Protein AF-A0A7Y6A4B8-F1 (afdb_monomer_lite)

Foldseek 3Di:
DDQPLQVQLLVLLVVLVVLLPDVQCQDPDLSVQLSLLVLLLSLQVSLQSSLLSLLQLLLVLLLPFQDQLCLFPPVLSVLLLVQLCLLLVLVLVVDDPVCNVVSVVLSVVQVVSNGHRHNRDSSSQADSDPHQALVSLVVSLLNLLAPPLQVLLQVVCVLLVQDHDRLSVVRNVSVVSNVCSVPPSPDGDHSVVSVVSSSNSVSSSLSSSLSSQLSSVCSSVSPPCSSVHSNNRSPQAWEWEWEADPQWIFIAGSPRPDTPDIGRDPVVVQVVVLVVDDQRYKYFYAYNVSDTSHIDRSNRD

Sequence (301 aa):
MTSRSRAALAKGLEGLRIASLEPAVRASDPAGEMLRRGLAVSSYNLLETFVDARVHELATFVNQGHLHFADLPERVQQRATRHLLDVAGARVRRLPPTDVRSFVETVGQSLVAVSGPVNLSALTWLWPGSNMNSDDYAALLKLFHVQKPWDAITTLASRLGLPPGDPQTELQQFGLERNRAAHDSSHQVSSIWIPHAINLVVKFAVTFDAFASVASGPLRRAERAYLDNPDWTSSVVGIRRVVERRRDWAEFAESGQRAYRTGPDKHALLVDAATRCSDRDLLTVVDVQGQLTEWSVPLVG

Organism: NCBI:txid144055

Structure (mmCIF, N/CA/C/O backbone):
data_AF-A0A7Y6A4B8-F1
#
_entry.id   AF-A0A7Y6A4B8-F1
#
loop_
_atom_site.group_PDB
_atom_site.id
_atom_site.type_symbol
_atom_site.label_atom_id
_atom_site.label_alt_id
_atom_site.label_comp_id
_atom_site.label_asym_id
_atom_site.label_entity_id
_atom_site.label_seq_id
_atom_site.pdbx_PDB_ins_code
_atom_site.Cartn_x
_atom_site.Cartn_y
_atom_site.Cartn_z
_atom_site.occupancy
_atom_site.B_iso_or_equiv
_atom_site.auth_seq_id
_atom_site.auth_comp_id
_atom_site.auth_asym_id
_atom_site.auth_atom_id
_atom_site.pdbx_PDB_model_num
ATOM 1 N N . MET A 1 1 ? 5.289 8.554 15.283 1.00 48.69 1 MET A N 1
ATOM 2 C CA . MET A 1 1 ? 6.426 7.710 14.846 1.00 48.69 1 MET A CA 1
ATOM 3 C C . MET A 1 1 ? 6.289 7.519 13.350 1.00 48.69 1 MET A C 1
ATOM 5 O O . MET A 1 1 ? 5.161 7.441 12.897 1.00 48.69 1 MET A O 1
ATOM 9 N N . THR A 1 2 ? 7.380 7.523 12.596 1.00 74.81 2 THR A N 1
ATOM 10 C CA . THR A 1 2 ? 7.354 7.407 11.130 1.00 74.81 2 THR A CA 1
ATOM 11 C C . THR A 1 2 ? 7.565 5.946 10.732 1.00 74.81 2 THR A C 1
ATOM 13 O O . THR A 1 2 ? 8.560 5.349 11.143 1.00 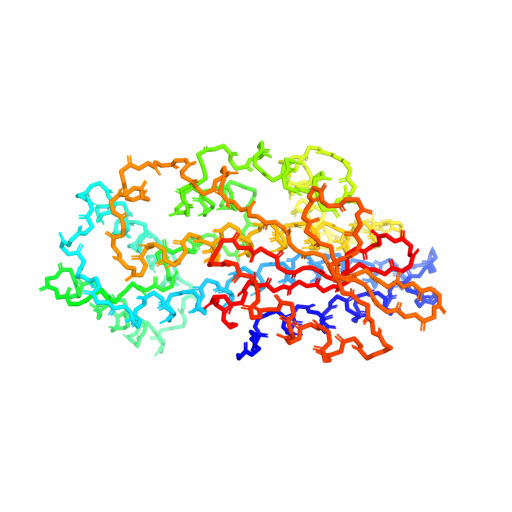74.81 2 THR A O 1
ATOM 16 N N . SER A 1 3 ? 6.651 5.366 9.956 1.00 91.94 3 SER A N 1
ATOM 17 C CA . SER A 1 3 ? 6.723 3.983 9.468 1.00 91.94 3 SER A CA 1
ATOM 18 C C . SER A 1 3 ? 7.995 3.787 8.657 1.00 91.94 3 SER A C 1
ATOM 20 O O . SER A 1 3 ? 8.282 4.544 7.721 1.00 91.94 3 SER A O 1
ATOM 22 N N . ARG A 1 4 ? 8.755 2.744 9.001 1.00 94.94 4 ARG A N 1
ATOM 23 C CA . ARG A 1 4 ? 9.989 2.403 8.291 1.00 94.94 4 ARG A CA 1
ATOM 24 C C . ARG A 1 4 ? 9.664 1.854 6.908 1.00 94.94 4 ARG A C 1
ATOM 26 O O . ARG A 1 4 ? 10.351 2.210 5.954 1.00 94.94 4 ARG A O 1
ATOM 33 N N . SER A 1 5 ? 8.601 1.056 6.785 1.00 96.50 5 SER A N 1
ATOM 34 C CA . SER A 1 5 ? 8.139 0.523 5.498 1.00 96.50 5 SER A CA 1
ATOM 35 C C . SER A 1 5 ? 7.706 1.634 4.530 1.00 96.50 5 SER A C 1
ATOM 37 O O . SER A 1 5 ? 8.151 1.635 3.382 1.00 96.50 5 SER A O 1
ATOM 39 N N . ARG A 1 6 ? 6.943 2.642 4.988 1.00 96.06 6 ARG A N 1
ATOM 40 C CA . ARG A 1 6 ? 6.576 3.814 4.165 1.00 96.06 6 ARG A CA 1
ATOM 41 C C . ARG A 1 6 ? 7.798 4.616 3.729 1.00 96.06 6 ARG A C 1
ATOM 43 O O . ARG A 1 6 ? 7.909 4.968 2.559 1.00 96.06 6 ARG A O 1
ATOM 50 N N . ALA A 1 7 ? 8.734 4.878 4.645 1.00 95.31 7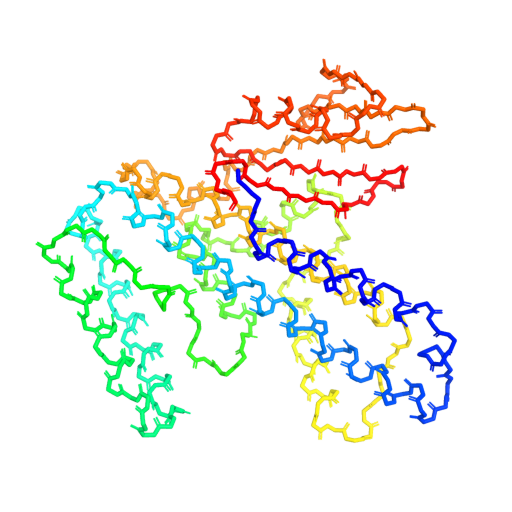 ALA A N 1
ATOM 51 C CA . ALA A 1 7 ? 9.956 5.616 4.327 1.00 95.31 7 ALA A CA 1
ATOM 52 C C . ALA A 1 7 ? 10.833 4.872 3.300 1.00 95.31 7 ALA A C 1
ATOM 54 O O . ALA A 1 7 ? 11.351 5.483 2.364 1.00 95.31 7 ALA A O 1
ATOM 55 N N . ALA A 1 8 ? 10.967 3.549 3.443 1.00 96.94 8 ALA A N 1
ATOM 56 C CA . ALA A 1 8 ? 11.687 2.710 2.490 1.00 96.94 8 ALA A CA 1
ATOM 57 C C . ALA A 1 8 ? 11.011 2.708 1.110 1.00 96.94 8 ALA A C 1
ATOM 59 O O . ALA A 1 8 ? 11.694 2.873 0.097 1.00 96.94 8 ALA A O 1
ATOM 60 N N . LEU A 1 9 ? 9.679 2.595 1.071 1.00 97.56 9 LEU A N 1
ATOM 61 C CA . LEU A 1 9 ? 8.908 2.673 -0.167 1.00 97.56 9 LEU A CA 1
ATOM 62 C C . LEU A 1 9 ? 9.075 4.032 -0.855 1.00 97.56 9 LEU A C 1
ATOM 64 O O . LEU A 1 9 ? 9.355 4.068 -2.049 1.00 97.56 9 LEU A O 1
ATOM 68 N N . ALA A 1 10 ? 8.956 5.138 -0.117 1.00 96.12 10 ALA A N 1
ATOM 69 C CA . ALA A 1 10 ? 9.121 6.485 -0.661 1.00 96.12 10 ALA A CA 1
ATOM 70 C C . ALA A 1 10 ? 10.509 6.673 -1.293 1.00 96.12 10 ALA A C 1
ATOM 72 O O . ALA A 1 10 ? 10.617 7.161 -2.418 1.00 96.12 10 ALA A O 1
ATOM 73 N N . LYS A 1 11 ? 11.566 6.202 -0.617 1.00 96.69 11 LYS A N 1
ATOM 74 C CA . LYS A 1 11 ? 12.929 6.208 -1.163 1.00 96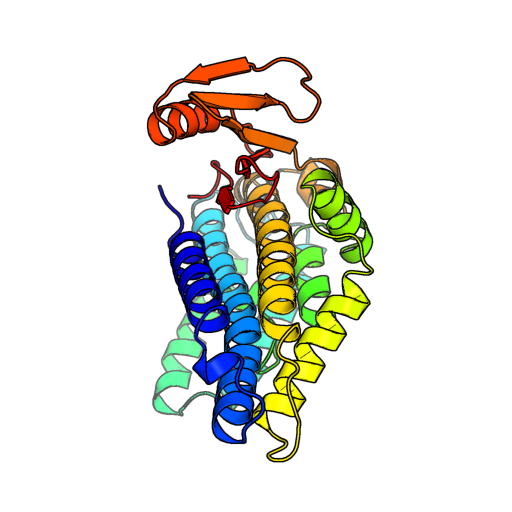.69 11 LYS A CA 1
ATOM 75 C C . LYS A 1 11 ? 13.047 5.355 -2.433 1.00 96.69 11 LYS A C 1
ATOM 77 O O . LYS A 1 11 ? 13.699 5.773 -3.385 1.00 96.69 11 LYS A O 1
ATOM 82 N N . GLY A 1 12 ? 12.427 4.174 -2.456 1.00 97.69 12 GLY A N 1
ATOM 83 C CA . GLY A 1 12 ? 12.411 3.298 -3.630 1.00 97.69 12 GLY A CA 1
ATOM 84 C C . GLY A 1 12 ? 11.672 3.913 -4.820 1.00 97.69 12 GLY A C 1
ATOM 85 O O . GLY A 1 12 ? 12.185 3.888 -5.936 1.00 97.69 12 GLY A O 1
ATOM 86 N N . LEU A 1 13 ? 10.509 4.525 -4.579 1.00 97.25 13 LEU A N 1
ATOM 87 C CA . LEU A 1 13 ? 9.730 5.238 -5.592 1.00 97.25 13 LEU A CA 1
ATOM 88 C C . LEU A 1 13 ? 10.516 6.411 -6.173 1.00 97.25 13 LEU A C 1
ATOM 90 O O . LEU A 1 13 ? 10.510 6.600 -7.385 1.00 97.25 13 LEU A O 1
ATOM 94 N N . GLU A 1 14 ? 11.227 7.161 -5.333 1.00 96.25 14 GLU A N 1
ATOM 95 C CA . GLU A 1 14 ? 12.076 8.253 -5.802 1.00 96.25 14 GLU A CA 1
ATOM 96 C C . GLU A 1 14 ? 13.232 7.750 -6.671 1.00 96.25 14 GLU A C 1
ATOM 98 O O . GLU A 1 14 ? 13.468 8.276 -7.757 1.00 96.25 14 GLU A O 1
ATOM 103 N N . GLY A 1 15 ? 13.887 6.659 -6.263 1.00 96.75 15 GLY A N 1
ATOM 104 C CA . GLY A 1 15 ? 14.900 5.999 -7.087 1.00 96.75 15 GLY A CA 1
ATOM 105 C C . GLY A 1 15 ? 14.360 5.552 -8.450 1.00 96.75 15 GLY A C 1
ATOM 106 O O . GLY A 1 15 ? 15.013 5.774 -9.468 1.00 96.75 15 GLY A O 1
ATOM 107 N N . LEU A 1 16 ? 13.148 4.983 -8.495 1.00 96.50 16 LEU A N 1
ATOM 108 C CA . LEU A 1 16 ? 12.486 4.604 -9.749 1.00 96.50 16 LEU A CA 1
ATOM 109 C C . LEU A 1 16 ? 12.151 5.820 -10.617 1.00 96.50 16 LEU A C 1
ATOM 111 O O . LEU A 1 16 ? 12.348 5.764 -11.831 1.00 96.50 16 LEU A O 1
ATOM 115 N N . ARG A 1 17 ? 11.671 6.919 -10.019 1.00 95.81 17 ARG A N 1
ATOM 116 C CA . ARG A 1 17 ? 11.387 8.165 -10.745 1.00 95.81 17 ARG A CA 1
ATOM 117 C C . ARG A 1 17 ? 12.651 8.709 -11.388 1.00 95.81 17 ARG A C 1
ATOM 119 O O . ARG A 1 17 ? 12.650 8.880 -12.603 1.00 95.81 17 ARG A O 1
ATOM 126 N N . ILE A 1 18 ? 13.724 8.891 -10.618 1.00 96.31 18 ILE A N 1
ATOM 127 C CA . ILE A 1 18 ? 15.017 9.371 -11.124 1.00 96.31 18 ILE A CA 1
ATOM 128 C C . ILE A 1 18 ? 15.509 8.460 -12.253 1.00 96.31 18 ILE A C 1
ATOM 130 O O . ILE A 1 18 ? 15.738 8.933 -13.364 1.00 96.31 18 ILE A O 1
ATOM 134 N N . ALA A 1 19 ? 15.553 7.143 -12.022 1.00 95.94 19 ALA A N 1
ATOM 135 C CA . ALA A 1 19 ? 15.988 6.182 -13.033 1.00 95.94 19 ALA A CA 1
ATOM 136 C C . ALA A 1 19 ? 15.134 6.235 -14.313 1.00 95.94 19 ALA A C 1
ATOM 138 O O . ALA A 1 19 ? 15.663 6.116 -15.413 1.00 95.94 19 ALA A O 1
ATOM 139 N N . SER A 1 20 ? 13.820 6.462 -14.212 1.00 95.25 20 SER A N 1
ATOM 140 C CA . SER A 1 20 ? 12.932 6.571 -15.382 1.00 95.25 20 SER A CA 1
ATOM 141 C C . SER A 1 20 ? 13.191 7.810 -16.253 1.00 95.25 20 SER A C 1
ATOM 143 O O . SER A 1 20 ? 12.768 7.863 -17.416 1.00 95.25 20 SER A O 1
ATOM 145 N N . LEU A 1 21 ? 13.858 8.828 -15.701 1.00 95.25 21 LEU A N 1
ATOM 146 C CA . LEU A 1 21 ? 14.241 10.042 -16.419 1.00 95.25 21 LEU A CA 1
ATOM 147 C C . LEU A 1 21 ? 15.594 9.901 -17.127 1.00 95.25 21 LEU A C 1
ATOM 149 O O . LEU A 1 21 ? 15.854 10.657 -18.064 1.00 95.25 21 LEU A O 1
ATOM 153 N N . GLU A 1 22 ? 16.415 8.926 -16.731 1.00 96.81 22 GLU A N 1
ATOM 154 C CA . GLU A 1 22 ? 17.758 8.735 -17.275 1.00 96.81 22 GLU A CA 1
ATOM 155 C C . GLU A 1 22 ? 17.729 8.435 -18.786 1.00 96.81 22 GLU A C 1
ATOM 157 O O . GLU A 1 22 ? 17.021 7.518 -19.226 1.00 96.81 22 GLU A O 1
ATOM 162 N N . PRO A 1 23 ? 18.529 9.142 -19.611 1.00 96.56 23 PRO A N 1
ATOM 163 C CA . PRO A 1 23 ? 18.574 8.920 -21.056 1.00 96.56 23 PRO A CA 1
ATOM 164 C C . PRO A 1 23 ? 18.882 7.470 -21.440 1.00 96.56 23 PRO A C 1
ATOM 166 O O . PRO A 1 23 ? 18.270 6.944 -22.367 1.00 96.56 23 PRO A O 1
ATOM 169 N N . ALA A 1 24 ? 19.761 6.797 -20.690 1.00 96.06 24 ALA A N 1
ATOM 170 C CA . ALA A 1 24 ? 20.107 5.395 -20.919 1.00 96.06 24 ALA A CA 1
ATOM 171 C C . ALA A 1 24 ? 18.895 4.460 -20.767 1.00 96.06 24 ALA A C 1
ATOM 173 O O . ALA A 1 24 ? 18.721 3.535 -21.551 1.00 96.06 24 ALA A O 1
ATOM 174 N N . VAL A 1 25 ? 18.007 4.728 -19.805 1.00 95.06 25 VAL A N 1
ATOM 175 C CA . VAL A 1 25 ? 16.776 3.947 -19.596 1.00 95.06 25 VAL A CA 1
ATOM 176 C C . VAL A 1 25 ? 15.752 4.215 -20.698 1.00 95.06 25 VAL A C 1
ATOM 178 O O . VAL A 1 25 ? 14.925 3.356 -20.997 1.00 95.06 25 VAL A O 1
ATOM 181 N N . ARG A 1 26 ? 15.798 5.389 -21.330 1.00 94.06 26 ARG A N 1
ATOM 182 C CA . ARG A 1 26 ? 14.890 5.784 -22.419 1.00 94.06 26 ARG A CA 1
ATOM 183 C C . ARG A 1 26 ? 15.399 5.397 -23.806 1.00 94.06 26 ARG A C 1
ATOM 185 O O . ARG A 1 26 ? 14.612 5.394 -24.752 1.00 94.06 26 ARG A O 1
ATOM 192 N N . ALA A 1 27 ? 16.681 5.062 -23.929 1.00 94.50 27 ALA A N 1
ATOM 193 C CA . ALA A 1 27 ? 17.301 4.661 -25.182 1.00 94.50 27 ALA A CA 1
ATOM 194 C C . ALA A 1 27 ? 16.626 3.408 -25.762 1.00 94.50 27 ALA A C 1
ATOM 196 O O . ALA A 1 27 ? 16.292 2.467 -25.043 1.00 94.50 27 ALA A O 1
ATOM 197 N N . SER A 1 28 ? 16.426 3.380 -27.078 1.00 93.12 28 SER A N 1
ATOM 198 C CA . SER A 1 28 ? 15.834 2.231 -27.786 1.00 93.12 28 SER A CA 1
ATOM 199 C C . SER A 1 28 ? 16.888 1.198 -28.208 1.00 93.12 28 SER A C 1
ATOM 201 O O . SER A 1 28 ? 16.731 0.535 -29.226 1.00 93.12 28 SER A O 1
ATOM 203 N N . ASP A 1 29 ? 17.984 1.102 -27.455 1.00 95.00 29 ASP A N 1
ATOM 204 C CA . ASP A 1 29 ? 19.079 0.163 -27.689 1.00 95.00 29 ASP A CA 1
ATOM 205 C C . ASP A 1 29 ? 19.029 -1.017 -26.689 1.00 95.00 29 ASP A C 1
ATOM 207 O O . ASP A 1 29 ? 18.266 -0.977 -25.712 1.00 95.00 29 ASP A O 1
ATOM 211 N N . PRO A 1 30 ? 19.834 -2.080 -26.897 1.00 95.25 30 PRO A N 1
ATOM 212 C CA . PRO A 1 30 ? 19.833 -3.248 -26.013 1.00 95.25 30 PRO A CA 1
ATOM 213 C C . PRO A 1 30 ? 20.179 -2.936 -24.548 1.00 95.25 30 PRO A C 1
ATOM 215 O O . PRO A 1 30 ? 19.714 -3.627 -23.638 1.00 95.25 30 PRO A O 1
ATOM 218 N N . ALA A 1 31 ? 20.983 -1.896 -24.294 1.00 95.50 31 ALA A N 1
ATOM 219 C CA . ALA A 1 31 ? 21.334 -1.490 -22.937 1.00 95.50 31 ALA A CA 1
ATOM 220 C C . ALA A 1 31 ? 20.119 -0.876 -22.228 1.00 95.50 31 ALA A C 1
ATOM 222 O O . ALA A 1 31 ? 19.794 -1.273 -21.106 1.00 95.50 31 ALA A O 1
ATOM 223 N N . GLY A 1 32 ? 19.392 0.018 -22.900 1.00 95.88 32 GLY A N 1
ATOM 224 C CA . GLY A 1 32 ? 18.146 0.583 -22.395 1.00 95.88 32 GLY A CA 1
ATOM 225 C C . GLY A 1 32 ? 17.077 -0.480 -22.144 1.00 95.88 32 GLY A C 1
ATOM 226 O O . GLY A 1 32 ? 16.408 -0.448 -21.111 1.00 95.88 32 GLY A O 1
ATOM 227 N N . GLU A 1 33 ? 16.947 -1.475 -23.025 1.00 95.06 33 GLU A N 1
ATOM 228 C CA . GLU A 1 33 ? 16.039 -2.615 -22.820 1.00 95.06 33 GLU A CA 1
ATOM 229 C C . GLU A 1 33 ? 16.402 -3.444 -21.582 1.00 95.06 33 GLU A C 1
ATOM 231 O O . GLU A 1 33 ? 15.530 -3.818 -20.793 1.00 95.06 33 GLU A O 1
ATOM 236 N N . MET A 1 34 ? 17.693 -3.719 -21.379 1.00 96.50 34 MET A N 1
ATOM 237 C CA . MET A 1 34 ? 18.180 -4.398 -20.178 1.00 96.50 34 MET A CA 1
ATOM 238 C C . MET A 1 34 ? 17.850 -3.606 -18.908 1.00 96.50 34 MET A C 1
ATOM 240 O O . MET A 1 34 ? 17.326 -4.177 -17.949 1.00 96.50 34 MET A O 1
ATOM 244 N N . LEU A 1 35 ? 18.089 -2.292 -18.911 1.00 97.50 35 LEU A N 1
ATOM 245 C CA . LEU A 1 35 ? 17.784 -1.429 -17.771 1.00 97.50 35 LEU A CA 1
ATOM 246 C C . LEU A 1 35 ? 16.279 -1.392 -17.469 1.00 97.50 35 LEU A C 1
ATOM 248 O O . LEU A 1 35 ? 15.882 -1.546 -16.313 1.00 97.50 35 LEU A O 1
ATOM 252 N N . ARG A 1 36 ? 15.422 -1.255 -18.490 1.00 97.75 36 ARG A N 1
ATOM 253 C CA . ARG A 1 36 ? 13.960 -1.245 -18.306 1.00 97.75 36 ARG A CA 1
ATOM 254 C C . ARG A 1 36 ? 13.428 -2.563 -17.751 1.00 97.75 36 ARG A C 1
ATOM 256 O O . ARG A 1 36 ? 12.568 -2.527 -16.875 1.00 97.75 36 ARG A O 1
ATOM 263 N N . ARG A 1 37 ? 13.964 -3.713 -18.177 1.00 97.44 37 ARG A N 1
ATOM 264 C CA . ARG A 1 37 ? 13.635 -5.014 -17.561 1.00 97.44 37 ARG A CA 1
ATOM 265 C C . ARG A 1 37 ? 13.978 -5.042 -16.076 1.00 97.44 37 ARG A C 1
ATOM 267 O O . ARG A 1 37 ? 13.122 -5.383 -15.261 1.00 97.44 37 ARG A O 1
ATOM 274 N N . GLY A 1 38 ? 15.189 -4.613 -15.717 1.00 97.88 38 GLY A N 1
ATOM 275 C CA . GLY A 1 38 ? 15.613 -4.517 -14.319 1.00 97.88 38 GLY A CA 1
ATOM 276 C C . GLY A 1 38 ? 14.690 -3.622 -13.483 1.00 97.88 38 GLY A C 1
ATOM 277 O O . GLY A 1 38 ? 14.300 -3.993 -12.373 1.00 97.88 38 GLY A O 1
ATOM 278 N N . LEU A 1 39 ? 14.274 -2.476 -14.030 1.00 98.00 39 LEU A N 1
ATOM 279 C CA . LEU A 1 39 ? 13.359 -1.548 -13.359 1.00 98.00 39 LEU A CA 1
ATOM 280 C C . LEU A 1 39 ? 11.927 -2.088 -13.253 1.00 98.00 39 LEU A C 1
ATOM 282 O O . LEU A 1 39 ? 11.285 -1.873 -12.226 1.00 98.00 39 LEU A O 1
ATOM 286 N N . ALA A 1 40 ? 11.427 -2.815 -14.257 1.00 98.00 40 ALA A N 1
ATOM 287 C CA . ALA A 1 40 ? 10.113 -3.459 -14.198 1.00 98.00 40 ALA A CA 1
ATOM 288 C C . ALA A 1 40 ? 10.054 -4.494 -13.065 1.00 98.00 40 ALA A C 1
ATOM 290 O O . ALA A 1 40 ? 9.134 -4.463 -12.246 1.00 98.00 40 ALA A O 1
ATOM 291 N N . VAL A 1 41 ? 11.082 -5.345 -12.964 1.00 98.06 41 VAL A N 1
ATOM 292 C CA . VAL A 1 41 ? 11.219 -6.314 -11.866 1.00 98.06 41 VAL A CA 1
ATOM 293 C C . VAL A 1 41 ? 11.329 -5.599 -10.518 1.00 98.06 41 VAL A C 1
ATOM 295 O O . VAL A 1 41 ? 10.616 -5.938 -9.575 1.00 98.06 41 VAL A O 1
ATOM 298 N N . SER A 1 42 ? 12.177 -4.570 -10.433 1.00 98.19 42 SER A N 1
ATOM 299 C CA . SER A 1 42 ? 12.394 -3.812 -9.194 1.00 98.19 42 SER A CA 1
ATOM 300 C C . SER A 1 42 ? 11.132 -3.093 -8.714 1.00 98.19 42 SER A C 1
ATOM 302 O O . SER A 1 42 ? 10.888 -3.039 -7.513 1.00 98.19 42 SER A O 1
ATOM 304 N N . SER A 1 43 ? 10.308 -2.581 -9.633 1.00 98.31 43 SER A N 1
ATOM 305 C CA . SER A 1 43 ? 9.057 -1.889 -9.301 1.00 98.31 43 SER A CA 1
ATOM 306 C C . SER A 1 43 ? 8.055 -2.828 -8.628 1.00 98.31 43 SER A C 1
ATOM 308 O O . SER A 1 43 ? 7.463 -2.469 -7.615 1.00 98.31 43 SER A O 1
ATOM 310 N N . TYR A 1 44 ? 7.892 -4.049 -9.144 1.00 98.19 44 TYR A N 1
ATOM 311 C CA . TYR A 1 44 ? 7.013 -5.043 -8.524 1.00 98.19 44 TYR A CA 1
ATOM 312 C C . TYR A 1 44 ? 7.553 -5.501 -7.165 1.00 98.19 44 TYR A C 1
ATOM 314 O O . TYR A 1 44 ? 6.828 -5.500 -6.172 1.00 98.19 44 TYR A O 1
ATOM 322 N N . ASN A 1 45 ? 8.855 -5.804 -7.098 1.00 98.19 45 ASN A N 1
ATOM 323 C CA . ASN A 1 45 ? 9.508 -6.204 -5.853 1.00 98.19 45 ASN A CA 1
ATOM 324 C C . ASN A 1 45 ? 9.392 -5.111 -4.774 1.00 98.19 45 ASN A C 1
ATOM 326 O O . ASN A 1 45 ? 9.310 -5.427 -3.589 1.00 98.19 45 ASN A O 1
ATOM 330 N N . LEU A 1 46 ? 9.373 -3.831 -5.163 1.00 98.38 46 LEU A N 1
ATOM 331 C CA . LEU A 1 46 ? 9.178 -2.711 -4.244 1.00 98.38 46 LEU A CA 1
ATOM 332 C C . LEU A 1 46 ? 7.787 -2.748 -3.590 1.00 98.38 46 LEU A C 1
ATOM 334 O O . LEU A 1 46 ? 7.686 -2.543 -2.381 1.00 98.38 46 LEU A O 1
ATOM 338 N N . LEU A 1 47 ? 6.736 -3.063 -4.358 1.00 98.56 47 LEU A N 1
ATOM 339 C CA . LEU A 1 47 ? 5.390 -3.280 -3.819 1.00 98.56 47 LEU A CA 1
ATOM 340 C C . LEU A 1 47 ? 5.357 -4.492 -2.877 1.00 98.56 47 LEU A C 1
ATOM 342 O O . LEU A 1 47 ? 4.859 -4.371 -1.762 1.00 98.56 47 LEU A O 1
ATOM 346 N N . GLU A 1 48 ? 5.915 -5.635 -3.287 1.00 97.88 48 GLU A N 1
ATOM 347 C CA . GLU A 1 48 ? 5.946 -6.851 -2.453 1.00 97.88 48 GLU A CA 1
ATOM 348 C C . GLU A 1 48 ? 6.670 -6.615 -1.125 1.00 97.88 48 GLU A C 1
ATOM 350 O O . GLU A 1 48 ? 6.149 -6.940 -0.060 1.00 97.88 48 GLU A O 1
ATOM 355 N N . THR A 1 49 ? 7.850 -5.995 -1.189 1.00 97.69 49 THR A N 1
ATOM 356 C CA . THR A 1 49 ? 8.662 -5.667 -0.011 1.00 97.69 49 THR A CA 1
ATOM 357 C C . THR A 1 49 ? 7.912 -4.712 0.911 1.00 97.69 49 THR A C 1
ATOM 359 O O . THR A 1 49 ? 7.958 -4.871 2.128 1.00 97.69 49 THR A O 1
ATOM 362 N N . PHE A 1 50 ? 7.204 -3.726 0.352 1.00 98.12 50 PHE A N 1
ATOM 363 C CA . PHE A 1 50 ? 6.387 -2.821 1.149 1.00 98.12 50 PHE A CA 1
ATOM 364 C C . PHE A 1 50 ? 5.252 -3.554 1.863 1.00 98.12 50 PHE A C 1
ATOM 366 O O . PHE A 1 50 ? 5.104 -3.379 3.070 1.00 98.12 50 PHE A O 1
ATOM 373 N N . VAL A 1 51 ? 4.474 -4.376 1.150 1.00 97.88 51 VAL A N 1
ATOM 374 C CA . VAL A 1 51 ? 3.362 -5.134 1.744 1.00 97.88 51 VAL A CA 1
ATOM 375 C C . VAL A 1 51 ? 3.881 -6.049 2.855 1.00 97.88 51 VAL A C 1
ATOM 377 O O . VAL A 1 51 ? 3.356 -6.004 3.965 1.00 97.88 51 VAL A O 1
ATOM 380 N N . ASP A 1 52 ? 4.953 -6.805 2.602 1.00 96.44 52 ASP A N 1
ATOM 381 C CA . ASP A 1 52 ? 5.578 -7.690 3.592 1.00 96.44 52 ASP A CA 1
ATOM 382 C C . ASP A 1 52 ? 6.058 -6.913 4.828 1.00 96.44 52 ASP A C 1
ATOM 384 O O . ASP A 1 52 ? 5.646 -7.200 5.956 1.00 96.44 52 ASP A O 1
ATOM 388 N N . ALA A 1 53 ? 6.867 -5.867 4.636 1.00 96.75 53 ALA A N 1
ATOM 389 C CA . ALA A 1 53 ? 7.382 -5.053 5.735 1.00 96.75 53 ALA A CA 1
ATOM 390 C C . ALA A 1 53 ? 6.255 -4.374 6.524 1.00 96.75 53 ALA A C 1
ATOM 392 O O . ALA A 1 53 ? 6.308 -4.295 7.754 1.00 96.75 53 ALA A O 1
ATOM 393 N N . ARG A 1 54 ? 5.211 -3.905 5.835 1.00 96.69 54 ARG A N 1
ATOM 394 C CA . ARG A 1 54 ? 4.089 -3.235 6.481 1.00 96.69 54 ARG A CA 1
ATOM 395 C C . ARG A 1 54 ? 3.245 -4.212 7.290 1.00 96.69 54 ARG A C 1
ATOM 397 O O . ARG A 1 54 ? 2.896 -3.885 8.417 1.00 96.69 54 ARG A O 1
ATOM 404 N N . VAL A 1 55 ? 2.998 -5.426 6.798 1.00 95.38 55 VAL A N 1
ATOM 405 C CA . VAL A 1 55 ? 2.347 -6.489 7.583 1.00 95.38 55 VAL A CA 1
ATOM 406 C C . VAL A 1 55 ? 3.100 -6.764 8.889 1.00 95.38 55 VAL A C 1
ATOM 408 O O . VAL A 1 55 ? 2.467 -6.903 9.935 1.00 95.38 55 VAL A O 1
ATOM 411 N N . HIS A 1 56 ? 4.435 -6.783 8.872 1.00 93.88 56 HIS A N 1
ATOM 412 C CA . HIS A 1 56 ? 5.231 -6.961 10.093 1.00 93.88 56 HIS A CA 1
ATOM 413 C C . HIS A 1 56 ? 5.074 -5.795 11.085 1.00 93.88 56 HIS A C 1
ATOM 415 O O . HIS A 1 56 ? 4.961 -6.014 12.297 1.00 93.88 56 HIS A O 1
ATOM 421 N N . GLU A 1 57 ? 5.035 -4.554 10.591 1.00 95.12 57 GLU A N 1
ATOM 422 C CA . GLU A 1 57 ? 4.759 -3.377 11.425 1.00 95.12 57 GLU A CA 1
ATOM 423 C C . GLU A 1 57 ? 3.354 -3.447 12.044 1.00 95.12 57 GLU A C 1
ATOM 425 O O . GLU A 1 57 ? 3.200 -3.219 13.246 1.00 95.12 57 GLU A O 1
ATOM 430 N N . LEU A 1 58 ? 2.344 -3.830 11.256 1.00 94.44 58 LEU A N 1
ATOM 431 C CA . LEU A 1 58 ? 0.964 -3.990 11.722 1.00 94.44 58 LEU A CA 1
ATOM 432 C C . LEU A 1 58 ? 0.829 -5.120 12.747 1.00 94.44 58 LEU A C 1
ATOM 434 O O . LEU A 1 58 ? 0.155 -4.941 13.757 1.00 94.44 58 LEU A O 1
ATOM 438 N N . ALA A 1 59 ? 1.504 -6.252 12.536 1.00 91.69 59 ALA A N 1
ATOM 439 C CA . ALA A 1 59 ? 1.542 -7.352 13.495 1.00 91.69 59 ALA A CA 1
ATOM 440 C C . ALA A 1 59 ? 2.089 -6.888 14.847 1.00 91.69 59 ALA A C 1
ATOM 442 O O . ALA A 1 59 ? 1.479 -7.117 15.889 1.00 91.69 59 ALA A O 1
ATOM 443 N N . THR A 1 60 ? 3.204 -6.154 14.814 1.00 92.06 60 THR A N 1
ATOM 444 C CA . THR A 1 60 ? 3.811 -5.567 16.012 1.00 92.06 60 THR A CA 1
ATOM 445 C C . THR A 1 60 ? 2.840 -4.613 16.706 1.00 92.06 60 THR A C 1
ATOM 447 O O . THR A 1 60 ? 2.684 -4.678 17.922 1.00 92.06 60 THR A O 1
ATOM 450 N N . PHE A 1 61 ? 2.155 -3.754 15.948 1.00 93.00 61 PHE A N 1
ATOM 451 C CA . PHE A 1 61 ? 1.163 -2.824 16.485 1.00 93.00 61 PHE A CA 1
ATOM 452 C C . PHE A 1 61 ? -0.030 -3.542 17.136 1.00 93.00 61 PHE A C 1
ATOM 454 O O . PHE A 1 61 ? -0.431 -3.182 18.243 1.00 93.00 61 PHE A O 1
ATOM 461 N N . VAL A 1 62 ? -0.581 -4.573 16.489 1.00 91.25 62 VAL A N 1
ATOM 462 C CA . VAL A 1 62 ? -1.716 -5.352 17.012 1.00 91.25 62 VAL A CA 1
ATOM 463 C C . VAL A 1 62 ? -1.324 -6.122 18.275 1.00 91.25 62 VAL A C 1
ATOM 465 O O . VAL A 1 62 ? -2.074 -6.106 19.249 1.00 91.25 62 VAL A O 1
ATOM 468 N N . ASN A 1 63 ? -0.128 -6.716 18.305 1.00 89.44 63 ASN A N 1
ATOM 469 C CA . ASN A 1 63 ? 0.374 -7.476 19.456 1.00 89.44 63 ASN A CA 1
ATOM 470 C C . ASN A 1 63 ? 0.681 -6.593 20.684 1.00 89.44 63 ASN A C 1
ATOM 472 O O . ASN A 1 63 ? 0.823 -7.104 21.788 1.00 89.44 63 ASN A O 1
ATOM 476 N N . GLN A 1 64 ? 0.742 -5.264 20.530 1.00 89.38 64 GLN A N 1
ATOM 477 C CA . GLN A 1 64 ? 0.800 -4.305 21.648 1.00 89.38 64 GLN A CA 1
ATOM 478 C C . GLN A 1 64 ? -0.590 -3.989 22.242 1.00 89.38 64 GLN A C 1
ATOM 480 O O . GLN A 1 64 ? -0.740 -3.037 23.016 1.00 89.38 64 GLN A O 1
ATOM 485 N N . GLY A 1 65 ? -1.640 -4.682 21.800 1.00 85.56 65 GLY A N 1
ATOM 486 C CA . GLY A 1 65 ? -2.989 -4.594 22.355 1.00 85.56 65 GLY A CA 1
ATOM 487 C C . GLY A 1 65 ? -3.192 -5.442 23.611 1.00 85.56 65 GLY A C 1
ATOM 488 O O . GLY A 1 65 ? -2.260 -6.022 24.161 1.00 85.56 65 GLY A O 1
ATOM 489 N N . HIS A 1 66 ? -4.448 -5.515 24.053 1.00 74.19 66 HIS A N 1
ATOM 490 C CA . HIS A 1 66 ? -4.880 -6.340 25.193 1.00 74.19 66 HIS A CA 1
ATOM 491 C C . HIS A 1 66 ? -5.762 -7.527 24.776 1.00 74.19 66 HIS A C 1
ATOM 493 O O . HIS A 1 66 ? -6.298 -8.230 25.628 1.00 74.19 66 HIS A O 1
ATOM 499 N N . LEU A 1 67 ? -5.934 -7.730 23.468 1.00 79.12 67 LEU A N 1
ATOM 500 C CA . LEU A 1 67 ? -6.706 -8.828 22.900 1.00 79.12 67 LEU A CA 1
ATOM 501 C C . LEU A 1 67 ? -6.045 -10.168 23.266 1.00 79.12 67 LEU A C 1
ATOM 503 O O . LEU A 1 67 ? -4.834 -10.316 23.096 1.00 79.12 67 LEU A O 1
ATOM 507 N N . HIS A 1 68 ? -6.822 -11.150 23.726 1.00 80.69 68 HIS A N 1
ATOM 508 C CA . HIS A 1 68 ? -6.389 -12.549 23.796 1.00 80.69 68 HIS A CA 1
ATOM 509 C C . HIS A 1 68 ? -6.846 -13.285 22.541 1.00 80.69 68 HIS A C 1
ATOM 511 O O . HIS A 1 68 ? -7.868 -12.943 21.946 1.00 80.69 68 HIS A O 1
ATOM 517 N N . PHE A 1 69 ? -6.088 -14.287 22.087 1.00 80.62 69 PHE A N 1
ATOM 518 C CA . PHE A 1 69 ? -6.444 -14.976 20.839 1.00 80.62 69 PHE A CA 1
ATOM 519 C C . PHE A 1 69 ? -7.815 -15.653 20.955 1.00 80.62 69 PHE A C 1
ATOM 521 O O . PHE A 1 69 ? -8.599 -15.631 20.010 1.00 80.62 69 PHE A O 1
ATOM 528 N N . ALA A 1 70 ? -8.135 -16.143 22.155 1.00 81.69 70 ALA A N 1
ATOM 529 C CA . ALA A 1 70 ? -9.434 -16.698 22.509 1.00 81.69 70 ALA A CA 1
ATOM 530 C C . ALA A 1 70 ? -10.602 -15.691 22.409 1.00 81.69 70 ALA A C 1
ATOM 532 O O . ALA A 1 70 ? -11.744 -16.119 22.250 1.00 81.69 70 ALA A O 1
ATOM 533 N N . ASP A 1 71 ? -10.337 -14.379 22.463 1.00 77.75 71 ASP A N 1
ATOM 534 C CA . ASP A 1 71 ? -11.370 -13.337 22.355 1.00 77.75 71 ASP A CA 1
ATOM 535 C C . ASP A 1 71 ? -11.814 -13.102 20.901 1.00 77.75 71 ASP A C 1
ATOM 537 O O . ASP A 1 71 ? -12.888 -12.541 20.651 1.00 77.75 71 ASP A O 1
ATOM 541 N N . LEU A 1 72 ? -11.000 -13.524 19.925 1.00 80.62 72 LEU A N 1
ATOM 542 C CA . LEU A 1 72 ? -11.360 -13.457 18.511 1.00 80.62 72 LEU A CA 1
ATOM 543 C C . LEU A 1 72 ? -12.550 -14.388 18.222 1.00 80.62 72 LEU A C 1
ATOM 545 O O . LEU A 1 72 ? -12.663 -15.451 18.830 1.00 80.62 72 LEU A O 1
ATOM 549 N N . PRO A 1 73 ? -13.423 -14.074 17.251 1.00 81.25 73 PRO A N 1
ATOM 550 C CA . PRO A 1 73 ? -14.444 -15.019 16.815 1.00 81.25 73 PRO A CA 1
ATOM 551 C C . PRO A 1 73 ? -13.808 -16.339 16.364 1.00 81.25 73 PRO A C 1
ATOM 553 O O . PRO A 1 73 ? -12.791 -16.328 15.671 1.00 81.25 73 PRO A O 1
ATOM 556 N N . GLU A 1 74 ? -14.429 -17.475 16.686 1.00 83.88 74 GLU A N 1
ATOM 557 C CA . GLU A 1 74 ? -13.878 -18.809 16.390 1.00 83.88 74 GLU A CA 1
ATOM 558 C C . GLU A 1 74 ? -13.486 -18.969 14.911 1.00 83.88 74 GLU A C 1
ATOM 560 O O . GLU A 1 74 ? -12.430 -19.503 14.579 1.00 83.88 74 GLU A O 1
ATOM 565 N N . ARG A 1 75 ? -14.298 -18.423 13.998 1.00 80.31 75 ARG A N 1
ATOM 566 C CA . ARG A 1 75 ? -13.999 -18.423 12.558 1.00 80.31 75 ARG A CA 1
ATOM 567 C C . ARG A 1 75 ? -12.695 -17.692 12.225 1.00 80.31 75 ARG A C 1
ATOM 569 O O . ARG A 1 75 ? -11.954 -18.145 11.355 1.00 80.31 75 ARG A O 1
ATOM 576 N N . VAL A 1 76 ? -12.418 -16.575 12.899 1.00 78.75 76 VAL A N 1
ATOM 577 C CA . VAL A 1 76 ? -11.189 -15.785 12.722 1.00 78.75 76 VAL A CA 1
ATOM 578 C C . VAL A 1 76 ? -10.000 -16.544 13.297 1.00 78.75 76 VAL A C 1
ATOM 580 O O . VAL A 1 76 ? -8.981 -16.645 12.620 1.00 78.75 76 VAL A O 1
ATOM 583 N N . GLN A 1 77 ? -10.155 -17.151 14.478 1.00 83.25 77 GLN A N 1
ATOM 584 C CA . GLN A 1 77 ? -9.129 -18.003 15.084 1.00 83.25 77 GLN A CA 1
ATOM 585 C C . GLN A 1 77 ? -8.738 -19.153 14.147 1.00 83.25 77 GLN A C 1
ATOM 587 O O . GLN A 1 77 ? -7.578 -19.276 13.759 1.00 83.25 77 GLN A O 1
ATOM 592 N N . GLN A 1 78 ? -9.715 -19.947 13.696 1.00 85.00 78 GLN A N 1
ATOM 593 C CA . GLN A 1 78 ? -9.473 -21.085 12.805 1.00 85.00 78 GLN A CA 1
ATOM 594 C C . GLN A 1 78 ? -8.819 -20.657 11.485 1.00 85.00 78 GLN A C 1
ATOM 596 O O . GLN A 1 78 ? -7.896 -21.321 11.009 1.00 85.00 78 GLN A O 1
ATOM 601 N N . ARG A 1 79 ? -9.282 -19.550 10.887 1.00 81.88 79 ARG A N 1
ATOM 602 C CA . ARG A 1 79 ? -8.711 -19.019 9.643 1.00 81.88 79 ARG A CA 1
ATOM 603 C C . ARG A 1 79 ? -7.268 -18.563 9.845 1.00 81.88 79 ARG A C 1
ATOM 605 O O . ARG A 1 79 ? -6.420 -18.930 9.039 1.00 81.88 79 ARG A O 1
ATOM 612 N N . ALA A 1 80 ? -6.993 -17.816 10.913 1.00 83.00 80 ALA A N 1
ATOM 613 C CA . ALA A 1 80 ? -5.654 -17.345 11.247 1.00 83.00 80 ALA A CA 1
ATOM 614 C C . ALA A 1 80 ? -4.685 -18.515 11.473 1.00 83.00 80 ALA A C 1
ATOM 616 O O . ALA A 1 80 ? -3.610 -18.540 10.880 1.00 83.00 80 ALA A O 1
ATOM 617 N N . THR A 1 81 ? -5.085 -19.521 12.258 1.00 85.19 81 THR A N 1
ATOM 618 C CA . THR A 1 81 ? -4.251 -20.699 12.536 1.00 85.19 81 THR A CA 1
ATOM 619 C C . THR A 1 81 ? -3.970 -21.516 11.277 1.00 85.19 81 THR A C 1
ATOM 621 O O . THR A 1 81 ? -2.818 -21.863 11.031 1.00 85.19 81 THR A O 1
ATOM 624 N N . ARG A 1 82 ? -4.987 -21.811 10.452 1.00 86.50 82 ARG A N 1
ATOM 625 C CA . ARG A 1 82 ? -4.788 -22.569 9.202 1.00 86.50 82 ARG A CA 1
ATOM 626 C C . ARG A 1 82 ? -3.860 -21.830 8.245 1.00 86.50 82 ARG A C 1
ATOM 628 O O . ARG A 1 82 ? -2.885 -22.407 7.781 1.00 86.50 82 ARG A O 1
ATOM 635 N N . HIS A 1 83 ? -4.117 -20.541 8.030 1.00 86.56 83 HIS A N 1
ATOM 636 C CA . HIS A 1 83 ? -3.319 -19.723 7.121 1.00 86.56 83 HIS A CA 1
ATOM 637 C C . HIS A 1 83 ? -1.862 -19.602 7.581 1.00 86.56 83 HIS A C 1
ATOM 639 O O . HIS A 1 83 ? -0.944 -19.754 6.779 1.00 86.56 83 HIS A O 1
ATOM 645 N N . LEU A 1 84 ? -1.635 -19.413 8.886 1.00 88.69 84 LEU A N 1
ATOM 646 C CA . LEU A 1 84 ? -0.296 -19.422 9.475 1.00 88.69 84 LEU A CA 1
ATOM 647 C C . LEU A 1 84 ? 0.446 -20.729 9.166 1.00 88.69 84 LEU A C 1
ATOM 649 O O . LEU A 1 84 ? 1.606 -20.686 8.760 1.00 88.69 84 LEU A O 1
ATOM 653 N N . LEU A 1 85 ? -0.211 -21.878 9.340 1.00 89.38 85 LEU A N 1
ATOM 654 C CA . LEU A 1 85 ? 0.388 -23.186 9.066 1.00 89.38 85 LEU A CA 1
ATOM 655 C C . LEU A 1 85 ? 0.696 -23.378 7.576 1.00 89.38 85 LEU A C 1
ATOM 657 O O . LEU A 1 85 ? 1.775 -23.874 7.246 1.00 89.38 85 LEU A O 1
ATOM 661 N N . ASP A 1 86 ? -0.193 -22.940 6.684 1.00 88.75 86 ASP A N 1
ATOM 662 C CA . ASP A 1 86 ? 0.010 -23.028 5.234 1.00 88.75 86 ASP A CA 1
ATOM 663 C C . ASP A 1 86 ? 1.223 -22.197 4.786 1.00 88.75 86 ASP A C 1
ATOM 665 O O . ASP A 1 86 ? 2.120 -22.696 4.093 1.00 88.75 86 ASP A O 1
ATOM 669 N N . VAL A 1 87 ? 1.301 -20.940 5.239 1.00 88.75 87 VAL A N 1
ATOM 670 C CA . VAL A 1 87 ? 2.417 -20.032 4.938 1.00 88.75 87 VAL A CA 1
ATOM 671 C C . VAL A 1 87 ? 3.715 -20.539 5.565 1.00 88.75 87 VAL A C 1
ATOM 673 O O . VAL A 1 87 ? 4.752 -20.570 4.898 1.00 88.75 87 VAL A O 1
ATOM 676 N N . ALA A 1 88 ? 3.677 -20.983 6.824 1.00 89.44 88 ALA A N 1
ATOM 677 C CA . ALA A 1 88 ? 4.844 -21.530 7.508 1.00 89.44 88 ALA A CA 1
ATOM 678 C C . ALA A 1 88 ? 5.370 -22.787 6.805 1.00 89.44 88 ALA A C 1
ATOM 680 O O . ALA A 1 88 ? 6.564 -22.876 6.524 1.00 89.44 88 ALA A O 1
ATOM 681 N N . GLY A 1 89 ? 4.492 -23.725 6.443 1.00 90.50 89 GLY A N 1
ATOM 682 C CA . GLY A 1 89 ? 4.866 -24.939 5.721 1.00 90.50 89 GLY A CA 1
ATOM 683 C C . GLY A 1 89 ? 5.442 -24.650 4.333 1.00 90.50 89 GLY A C 1
ATOM 684 O O . GLY A 1 89 ? 6.383 -25.312 3.888 1.00 90.50 89 GLY A O 1
ATOM 685 N N . ALA A 1 90 ? 4.924 -23.638 3.631 1.00 89.50 90 ALA A N 1
ATOM 686 C CA . ALA A 1 90 ? 5.510 -23.174 2.376 1.00 89.50 90 ALA A CA 1
ATOM 687 C C . ALA A 1 90 ? 6.909 -22.560 2.572 1.00 89.50 90 ALA A C 1
ATOM 689 O O . ALA A 1 90 ? 7.814 -22.870 1.794 1.00 89.50 90 ALA A O 1
ATOM 690 N N . ARG A 1 91 ? 7.112 -21.744 3.616 1.00 88.62 91 ARG A N 1
ATOM 691 C CA . ARG A 1 91 ? 8.405 -21.103 3.912 1.00 88.62 91 ARG A CA 1
ATOM 692 C C . ARG A 1 91 ? 9.467 -22.094 4.379 1.00 88.62 91 ARG A C 1
ATOM 694 O O . ARG A 1 91 ? 10.568 -22.060 3.844 1.00 88.62 91 ARG A O 1
ATOM 701 N N . VAL A 1 92 ? 9.139 -23.016 5.289 1.00 91.75 92 VAL A N 1
ATOM 702 C CA . VAL A 1 92 ? 10.086 -24.030 5.801 1.00 91.75 92 VAL A CA 1
ATOM 703 C C . VAL A 1 92 ? 10.727 -24.826 4.669 1.00 91.75 92 VAL A C 1
ATOM 705 O O . VAL A 1 92 ? 11.929 -25.060 4.697 1.00 91.75 92 VAL A O 1
ATOM 708 N N . ARG A 1 93 ? 9.958 -25.176 3.630 1.00 89.62 93 ARG A N 1
ATOM 709 C CA . ARG A 1 93 ? 10.466 -25.909 2.456 1.00 89.62 93 ARG A CA 1
ATOM 710 C C . ARG A 1 93 ? 11.521 -25.152 1.643 1.00 89.62 93 ARG A C 1
ATOM 712 O O . ARG A 1 93 ? 12.196 -25.769 0.828 1.00 89.62 93 ARG A O 1
ATOM 719 N N . ARG A 1 94 ? 11.638 -23.835 1.826 1.00 88.06 94 ARG A N 1
ATOM 720 C CA . ARG A 1 94 ? 12.580 -22.960 1.111 1.00 88.06 94 ARG A CA 1
ATOM 721 C C . ARG A 1 94 ? 13.712 -22.447 2.001 1.00 88.06 94 ARG A C 1
ATOM 723 O O . ARG A 1 94 ? 14.623 -21.806 1.487 1.00 88.06 94 ARG A O 1
ATOM 730 N N . LEU A 1 95 ? 13.644 -22.676 3.313 1.00 89.31 95 LEU A N 1
ATOM 731 C CA . LEU A 1 95 ? 14.653 -22.187 4.246 1.00 89.31 95 LEU A CA 1
ATOM 732 C C . LEU A 1 95 ? 15.911 -23.065 4.214 1.00 89.31 95 LEU A C 1
ATOM 734 O O . LEU A 1 95 ? 15.804 -24.289 4.087 1.00 89.31 95 LEU A O 1
ATOM 738 N N . PRO A 1 96 ? 17.104 -22.470 4.389 1.00 90.25 96 PRO A N 1
ATOM 739 C CA . PRO A 1 96 ? 18.308 -23.229 4.688 1.00 90.25 96 PRO A CA 1
ATOM 740 C C . PRO A 1 96 ? 18.108 -24.075 5.957 1.00 90.25 96 PRO A C 1
ATOM 742 O O . PRO A 1 96 ? 17.493 -23.591 6.912 1.00 90.25 96 PRO A O 1
ATOM 745 N N . PRO A 1 97 ? 18.662 -25.301 6.037 1.00 90.25 97 PRO A N 1
ATOM 746 C CA . PRO A 1 97 ? 18.519 -26.155 7.220 1.00 90.25 97 PRO A CA 1
ATOM 747 C C . PRO A 1 97 ? 18.943 -25.491 8.540 1.00 90.25 97 PRO A C 1
ATOM 749 O O . PRO A 1 97 ? 18.390 -25.812 9.590 1.00 90.25 97 PRO A O 1
ATOM 752 N N . THR A 1 98 ? 19.889 -24.549 8.489 1.00 92.38 98 THR A N 1
ATOM 753 C CA . THR A 1 98 ? 20.374 -23.777 9.646 1.00 92.38 98 THR A CA 1
ATOM 754 C C . THR A 1 98 ? 19.304 -22.886 10.273 1.00 92.38 98 THR A C 1
ATOM 756 O O . THR A 1 98 ? 19.353 -22.636 11.476 1.00 92.38 98 THR A O 1
ATOM 759 N N . ASP A 1 99 ? 18.315 -22.458 9.487 1.00 91.88 99 ASP A N 1
ATOM 760 C CA . ASP A 1 99 ? 17.341 -21.435 9.879 1.00 91.88 99 ASP A CA 1
ATOM 761 C C . ASP A 1 99 ? 15.975 -22.046 10.223 1.00 91.88 99 ASP A C 1
ATOM 763 O O . ASP A 1 99 ? 15.117 -21.396 10.820 1.00 91.88 99 ASP A O 1
ATOM 767 N N . VAL A 1 100 ? 15.757 -23.320 9.874 1.00 90.25 100 VAL A N 1
ATOM 768 C CA . VAL A 1 100 ? 14.477 -24.009 10.095 1.00 90.25 100 VAL A CA 1
ATOM 769 C C . VAL A 1 100 ? 14.109 -24.027 11.576 1.00 90.25 100 VAL A C 1
ATOM 771 O O . VAL A 1 100 ? 12.956 -23.783 11.921 1.00 90.25 100 VAL A O 1
ATOM 774 N N . ARG A 1 101 ? 15.074 -24.290 12.465 1.00 89.00 101 ARG A N 1
ATOM 775 C CA . ARG A 1 101 ? 14.804 -24.386 13.905 1.00 89.00 101 ARG A CA 1
ATOM 776 C C . ARG A 1 101 ? 14.307 -23.062 14.485 1.00 89.00 101 ARG A C 1
ATOM 778 O O . ARG A 1 101 ? 13.249 -23.045 15.104 1.00 89.00 101 ARG A O 1
ATOM 785 N N . SER A 1 102 ? 15.036 -21.970 14.265 1.00 89.25 102 SER A N 1
ATOM 786 C CA . SER A 1 102 ? 14.666 -20.644 14.782 1.00 89.25 102 SER A CA 1
ATOM 787 C C . SER A 1 102 ? 13.346 -20.150 14.183 1.00 89.25 102 SER A C 1
ATOM 789 O O . SER A 1 102 ? 12.524 -19.542 14.876 1.00 89.25 102 SER A O 1
ATOM 791 N N . PHE A 1 103 ? 13.089 -20.473 12.912 1.00 88.38 103 PHE A N 1
ATOM 792 C CA . PHE A 1 103 ? 11.810 -20.198 12.269 1.00 88.38 103 PHE A CA 1
ATOM 793 C C . PHE A 1 103 ? 10.657 -20.961 12.936 1.00 88.38 103 PHE A C 1
ATOM 795 O O . PHE A 1 103 ? 9.648 -20.357 13.298 1.00 88.38 103 PHE A O 1
ATOM 802 N N . VAL A 1 104 ? 10.805 -22.274 13.140 1.00 87.56 104 VAL A N 1
ATOM 803 C CA . VAL A 1 104 ? 9.782 -23.108 13.789 1.00 87.56 104 VAL A CA 1
ATOM 804 C C . VAL A 1 104 ? 9.543 -22.672 15.234 1.00 87.56 104 VAL A C 1
ATOM 806 O O . VAL A 1 104 ? 8.391 -22.627 15.654 1.00 87.56 104 VAL A O 1
ATOM 809 N N . GLU A 1 105 ? 10.584 -22.293 15.977 1.00 86.25 105 GLU A N 1
ATOM 810 C CA . GLU A 1 105 ? 10.446 -21.737 17.331 1.00 86.25 105 GLU A CA 1
ATOM 811 C C . GLU A 1 105 ? 9.595 -20.452 17.322 1.00 86.25 105 GLU A C 1
ATOM 813 O O . GLU A 1 105 ? 8.680 -20.314 18.135 1.00 86.25 105 GLU A O 1
ATOM 818 N N . THR A 1 106 ? 9.813 -19.560 16.351 1.00 85.44 106 THR A N 1
ATOM 819 C CA . THR A 1 106 ? 9.021 -18.326 16.185 1.00 85.44 106 THR A CA 1
ATOM 820 C C . THR A 1 106 ? 7.554 -18.624 15.858 1.00 85.44 106 THR A C 1
ATOM 822 O O . THR A 1 106 ? 6.647 -18.056 16.465 1.00 85.44 106 THR A O 1
ATOM 825 N N . VAL A 1 107 ? 7.297 -19.548 14.925 1.00 85.62 107 VAL A N 1
ATOM 826 C CA . VAL A 1 107 ? 5.928 -19.977 14.582 1.00 85.62 107 VAL A CA 1
ATOM 827 C C . VAL A 1 107 ? 5.255 -20.644 15.782 1.00 85.62 107 VAL A C 1
ATOM 829 O O . VAL A 1 107 ? 4.093 -20.363 16.077 1.00 85.62 107 VAL A O 1
ATOM 832 N N . GLY A 1 108 ? 5.995 -21.484 16.507 1.00 81.94 108 GLY A N 1
ATOM 833 C CA . GLY A 1 108 ? 5.539 -22.161 17.715 1.00 81.94 108 GLY A CA 1
ATOM 834 C C . GLY A 1 108 ? 5.090 -21.180 18.794 1.00 81.94 108 GLY A C 1
ATOM 835 O O . GLY A 1 108 ? 4.019 -21.365 19.361 1.00 81.94 108 GLY A O 1
ATOM 836 N N . GLN A 1 109 ? 5.833 -20.095 19.027 1.00 82.31 109 GLN A N 1
ATOM 837 C CA . GLN A 1 109 ? 5.440 -19.051 19.983 1.00 82.31 109 GLN A CA 1
ATOM 838 C C . GLN A 1 109 ? 4.095 -18.400 19.632 1.00 82.31 109 GLN A C 1
ATOM 840 O O . GLN A 1 109 ? 3.269 -18.187 20.519 1.00 82.31 109 GLN A O 1
ATOM 845 N N . SER A 1 110 ? 3.837 -18.130 18.350 1.00 80.00 110 SER A N 1
ATOM 846 C CA . SER A 1 110 ? 2.538 -17.608 17.907 1.00 80.00 110 SER A CA 1
ATOM 847 C C . SER A 1 110 ? 1.407 -18.633 18.028 1.00 80.00 110 SER A C 1
ATOM 849 O O . SER A 1 110 ? 0.278 -18.258 18.325 1.00 80.00 110 SER A O 1
ATOM 851 N N . LEU A 1 111 ? 1.689 -19.925 17.842 1.00 77.12 111 LEU A N 1
ATOM 852 C CA . LEU A 1 111 ? 0.697 -20.993 18.026 1.00 77.12 111 LEU A CA 1
ATOM 853 C C . LEU A 1 111 ? 0.385 -21.255 19.507 1.00 77.12 111 LEU A C 1
ATOM 855 O O . LEU A 1 111 ? -0.755 -21.547 19.852 1.00 77.12 111 LEU A O 1
ATOM 859 N N . VAL A 1 112 ? 1.367 -21.122 20.399 1.00 74.06 112 VAL A N 1
ATOM 860 C CA . VAL A 1 112 ? 1.161 -21.253 21.853 1.00 74.06 112 VAL A CA 1
ATOM 861 C C . VAL A 1 112 ? 0.304 -20.105 22.400 1.00 74.06 112 VAL A C 1
ATOM 863 O O . VAL A 1 112 ? -0.443 -20.291 23.358 1.00 74.06 112 VAL A O 1
ATOM 866 N N . ALA A 1 113 ? 0.331 -18.937 21.753 1.00 69.88 113 ALA A N 1
ATOM 867 C CA . ALA A 1 113 ? -0.499 -17.791 22.117 1.00 69.88 113 ALA A CA 1
ATOM 868 C C . ALA A 1 113 ? -2.014 -18.012 21.921 1.00 69.88 113 ALA A C 1
ATOM 870 O O . ALA A 1 113 ? -2.806 -17.168 22.334 1.00 69.88 113 ALA A O 1
ATOM 871 N N . VAL A 1 114 ? -2.442 -19.150 21.357 1.00 64.81 114 VAL A N 1
ATOM 872 C CA . VAL A 1 114 ? -3.863 -19.511 21.195 1.00 64.81 114 VAL A CA 1
ATOM 873 C C . VAL A 1 114 ? -4.619 -19.541 22.535 1.00 64.81 114 VAL A C 1
ATOM 875 O O . VAL A 1 114 ? -5.812 -19.252 22.564 1.00 64.81 114 VAL A O 1
ATOM 878 N N . SER A 1 115 ? -3.936 -19.812 23.653 1.00 63.84 115 SER A N 1
ATOM 879 C CA . SER A 1 115 ? -4.513 -19.803 25.008 1.00 63.84 115 SER A CA 1
ATOM 880 C C . SER A 1 115 ? -4.092 -18.599 25.868 1.00 63.84 115 SER A C 1
ATOM 882 O O . SER A 1 115 ? -4.249 -18.643 27.086 1.00 63.84 115 SER A O 1
ATOM 884 N N . GLY A 1 116 ? -3.514 -17.550 25.274 1.00 70.88 116 GLY A N 1
ATOM 885 C CA . GLY A 1 116 ? -2.940 -16.409 25.996 1.00 70.88 116 GLY A CA 1
ATOM 886 C C . GLY A 1 116 ? -3.154 -15.062 25.293 1.00 70.88 116 GLY A C 1
ATOM 887 O O . GLY A 1 116 ? -4.026 -14.946 24.424 1.00 70.88 116 GLY A O 1
ATOM 888 N N . PRO A 1 117 ? -2.389 -14.021 25.681 1.00 73.44 117 PRO A N 1
ATOM 889 C CA . PRO A 1 117 ? -2.389 -12.739 24.984 1.00 73.44 117 PRO A CA 1
ATOM 890 C C . PRO A 1 117 ? -2.088 -12.936 23.501 1.00 73.44 117 PRO A C 1
ATOM 892 O O . PRO A 1 117 ? -1.277 -13.792 23.141 1.00 73.44 117 PRO A O 1
ATOM 895 N N . VAL A 1 118 ? -2.722 -12.143 22.638 1.00 75.44 118 VAL A N 1
ATOM 896 C CA . VAL A 1 118 ? -2.493 -12.238 21.200 1.00 75.44 118 VAL A CA 1
ATOM 897 C C . VAL A 1 118 ? -1.021 -12.004 20.871 1.00 75.44 118 VAL A C 1
ATOM 899 O O . VAL A 1 118 ? -0.455 -10.951 21.150 1.00 75.44 118 VAL A O 1
ATOM 902 N N . ASN A 1 119 ? -0.437 -12.987 20.192 1.00 80.44 119 ASN A N 1
ATOM 903 C CA . ASN A 1 119 ? 0.844 -12.871 19.514 1.00 80.44 119 ASN A CA 1
ATOM 904 C C . ASN A 1 119 ? 0.692 -13.375 18.074 1.00 80.44 119 ASN A C 1
ATOM 906 O O . ASN A 1 119 ? 1.139 -14.473 17.723 1.00 80.44 119 ASN A O 1
ATOM 910 N N . LEU A 1 120 ? -0.005 -12.593 17.242 1.00 79.12 120 LEU A N 1
ATOM 911 C CA . LEU A 1 120 ? -0.169 -12.921 15.829 1.00 79.12 120 LEU A CA 1
ATOM 912 C C . LEU A 1 120 ? 1.187 -12.811 15.140 1.00 79.12 120 LEU A C 1
ATOM 914 O O . LEU A 1 120 ? 1.813 -11.749 15.119 1.00 79.12 120 LEU A O 1
ATOM 918 N N . SER A 1 121 ? 1.626 -13.916 14.541 1.00 84.69 121 SER A N 1
ATOM 919 C CA . SER A 1 121 ? 2.750 -13.885 13.614 1.00 84.69 121 SER A CA 1
ATOM 920 C C . SER A 1 121 ? 2.366 -13.053 12.396 1.00 84.69 121 SER A C 1
ATOM 922 O O . SER A 1 121 ? 1.259 -13.212 11.872 1.00 84.69 121 SER A O 1
ATOM 924 N N . ALA A 1 122 ? 3.302 -12.256 11.877 1.00 84.19 122 ALA A N 1
ATOM 925 C CA . ALA A 1 122 ? 3.147 -11.578 10.591 1.00 84.19 122 ALA A CA 1
ATOM 926 C C . ALA A 1 122 ? 2.766 -12.562 9.470 1.00 84.19 122 ALA A C 1
ATOM 928 O O . ALA A 1 122 ? 1.978 -12.219 8.597 1.00 84.19 122 ALA A O 1
ATOM 929 N N . LEU A 1 123 ? 3.230 -13.817 9.555 1.00 84.88 123 LEU A N 1
ATOM 930 C CA . LEU A 1 123 ? 2.897 -14.891 8.614 1.00 84.88 123 LEU A CA 1
ATOM 931 C C . LEU A 1 123 ? 1.386 -15.145 8.469 1.00 84.88 123 LEU A C 1
ATOM 933 O O . LEU A 1 123 ? 0.954 -15.620 7.423 1.00 84.88 123 LEU A O 1
ATOM 937 N N . THR A 1 124 ? 0.580 -14.797 9.478 1.00 85.31 124 THR A N 1
ATOM 938 C CA . THR A 1 124 ? -0.895 -14.864 9.430 1.00 85.31 124 THR A CA 1
ATOM 939 C C . THR A 1 124 ? -1.481 -13.992 8.316 1.00 85.31 124 THR A C 1
ATOM 941 O O . THR A 1 124 ? -2.592 -14.235 7.855 1.00 85.31 124 THR A O 1
ATOM 944 N N . TRP A 1 125 ? -0.731 -12.988 7.867 1.00 86.00 125 TRP A N 1
ATOM 945 C CA . TRP A 1 125 ? -1.119 -12.015 6.852 1.00 86.00 125 TRP A CA 1
ATOM 946 C C . TRP A 1 125 ? -0.138 -11.998 5.671 1.00 86.00 125 TRP A C 1
ATOM 948 O O . TRP A 1 125 ? -0.002 -10.990 4.989 1.00 86.00 125 TRP A O 1
ATOM 958 N N . LEU A 1 126 ? 0.581 -13.092 5.422 1.00 89.44 126 LEU A N 1
ATOM 959 C CA . LEU A 1 126 ? 1.476 -13.201 4.264 1.00 89.44 126 LEU A CA 1
ATOM 960 C C . LEU A 1 126 ? 0.982 -14.274 3.303 1.00 89.44 126 LEU A C 1
ATOM 962 O O . LEU A 1 126 ? 0.067 -15.030 3.611 1.00 89.44 126 LEU A O 1
ATOM 966 N N . TRP A 1 127 ? 1.572 -14.335 2.118 1.00 90.94 127 TRP A N 1
ATOM 967 C CA . TRP A 1 127 ? 1.234 -15.326 1.102 1.00 90.94 127 TRP A CA 1
ATOM 968 C C . TRP A 1 127 ? 2.219 -16.509 1.125 1.00 90.94 127 TRP A C 1
ATOM 970 O O . TRP A 1 127 ? 3.374 -16.361 1.541 1.00 90.94 127 TRP A O 1
ATOM 980 N N . PRO A 1 128 ? 1.788 -17.706 0.687 1.00 85.06 128 PRO A N 1
ATOM 981 C CA . PRO A 1 128 ? 2.646 -18.894 0.640 1.00 85.06 128 PRO A CA 1
ATOM 982 C C . PRO A 1 128 ? 3.586 -18.911 -0.585 1.00 85.06 128 PRO A C 1
ATOM 984 O O . PRO A 1 128 ? 4.622 -19.593 -0.591 1.00 85.06 128 PRO A O 1
ATOM 987 N N . GLY A 1 129 ? 3.236 -18.184 -1.651 1.00 86.25 129 GLY A N 1
ATOM 988 C CA . GLY A 1 129 ? 4.037 -18.054 -2.872 1.00 86.25 129 GLY A CA 1
ATOM 989 C C . GLY A 1 129 ? 5.415 -17.426 -2.627 1.00 86.25 129 GLY A C 1
ATOM 990 O O . GLY A 1 129 ? 5.664 -16.829 -1.585 1.00 86.25 129 GLY A O 1
ATOM 991 N N . SER A 1 130 ? 6.354 -17.597 -3.561 1.00 83.00 130 SER A N 1
ATOM 992 C CA . SER A 1 130 ? 7.621 -16.837 -3.537 1.00 83.00 130 SER A CA 1
ATOM 993 C C . SER A 1 130 ? 7.401 -15.375 -3.906 1.00 83.00 130 SER A C 1
ATOM 995 O O . SER A 1 130 ? 8.171 -14.513 -3.499 1.00 83.00 130 SER A O 1
ATOM 997 N N . ASN A 1 131 ? 6.341 -15.127 -4.672 1.00 91.00 131 ASN A N 1
ATOM 998 C CA . ASN A 1 131 ? 5.873 -13.821 -5.075 1.00 91.00 131 ASN A CA 1
ATOM 999 C C . ASN A 1 131 ? 4.375 -13.727 -4.798 1.00 91.00 131 ASN A C 1
ATOM 1001 O O . ASN A 1 131 ? 3.664 -14.727 -4.906 1.00 91.00 131 ASN A O 1
ATOM 1005 N N . MET A 1 132 ? 3.935 -12.536 -4.424 1.00 95.94 132 MET A N 1
ATOM 1006 C CA . MET A 1 132 ? 2.542 -12.164 -4.266 1.00 95.94 132 MET A CA 1
ATOM 1007 C C . MET A 1 132 ? 1.923 -12.069 -5.655 1.00 95.94 132 MET A C 1
ATOM 1009 O O . MET A 1 132 ? 2.489 -11.413 -6.526 1.00 95.94 132 MET A O 1
ATOM 1013 N N . ASN A 1 133 ? 0.771 -12.689 -5.877 1.00 96.19 133 ASN A N 1
ATOM 1014 C CA . ASN A 1 133 ? -0.059 -12.447 -7.061 1.00 96.19 133 ASN A CA 1
ATOM 1015 C C . ASN A 1 133 ? -1.308 -11.609 -6.707 1.00 96.19 133 ASN A C 1
ATOM 1017 O O . ASN A 1 133 ? -1.485 -11.172 -5.567 1.00 96.19 133 ASN A O 1
ATOM 1021 N N . SER A 1 134 ? -2.189 -11.360 -7.683 1.00 97.50 134 SER A N 1
ATOM 1022 C CA . SER A 1 134 ? -3.423 -10.596 -7.453 1.00 97.50 134 SER A CA 1
ATOM 1023 C C . SER A 1 134 ? -4.355 -11.248 -6.431 1.00 97.50 134 SER A C 1
ATOM 1025 O O . SER A 1 134 ? -4.979 -10.555 -5.629 1.00 97.50 134 SER A O 1
ATOM 1027 N N . ASP A 1 135 ? -4.450 -12.576 -6.447 1.00 97.00 135 ASP A N 1
ATOM 1028 C CA . ASP A 1 135 ? -5.342 -13.324 -5.567 1.00 97.00 135 ASP A CA 1
ATOM 1029 C C . ASP A 1 135 ? -4.812 -13.318 -4.132 1.00 97.00 135 ASP A C 1
ATOM 1031 O O . ASP A 1 135 ? -5.596 -13.149 -3.199 1.00 97.00 135 ASP A O 1
ATOM 1035 N N . ASP A 1 136 ? -3.490 -13.396 -3.956 1.00 95.88 136 ASP A N 1
ATOM 1036 C CA . ASP A 1 136 ? -2.815 -13.225 -2.668 1.00 95.88 136 ASP A CA 1
ATOM 1037 C C . ASP A 1 136 ? -3.092 -11.834 -2.082 1.00 95.88 136 ASP A C 1
ATOM 1039 O O . ASP A 1 136 ? -3.482 -11.713 -0.919 1.00 95.88 136 ASP A O 1
ATOM 1043 N N . TYR A 1 137 ? -2.956 -10.780 -2.893 1.00 97.56 137 TYR A N 1
ATOM 1044 C CA . TYR A 1 137 ? -3.223 -9.402 -2.471 1.00 97.56 137 TYR A CA 1
ATOM 1045 C C . TYR A 1 137 ? -4.695 -9.206 -2.059 1.00 97.56 137 TYR A C 1
ATOM 1047 O O . TYR A 1 137 ? -4.994 -8.623 -1.012 1.00 97.56 137 TYR A O 1
ATOM 1055 N N . ALA A 1 138 ? -5.640 -9.749 -2.833 1.00 97.69 138 ALA A N 1
ATOM 1056 C CA . ALA A 1 138 ? -7.060 -9.715 -2.485 1.00 97.69 138 ALA A CA 1
ATOM 1057 C C . ALA A 1 138 ? -7.380 -10.547 -1.233 1.00 97.69 138 ALA A C 1
ATOM 1059 O O . ALA A 1 138 ? -8.167 -10.117 -0.384 1.00 97.69 138 ALA A O 1
ATOM 1060 N N . ALA A 1 139 ? -6.788 -11.735 -1.097 1.00 93.88 139 ALA A N 1
ATOM 1061 C CA . ALA A 1 139 ? -6.947 -12.587 0.076 1.00 93.88 139 ALA A CA 1
ATOM 1062 C C . ALA A 1 139 ? -6.429 -11.893 1.340 1.00 93.88 139 ALA A C 1
ATOM 1064 O O . ALA A 1 139 ? -7.081 -11.971 2.384 1.00 93.88 139 ALA A O 1
ATOM 1065 N N . LEU A 1 140 ? -5.319 -11.162 1.220 1.00 93.88 140 LEU A N 1
ATOM 1066 C CA . LEU A 1 140 ? -4.748 -10.359 2.288 1.00 93.88 140 LEU A CA 1
ATOM 1067 C C . LEU A 1 140 ? -5.694 -9.237 2.731 1.00 93.88 140 LEU A C 1
ATOM 1069 O O . LEU A 1 140 ? -5.990 -9.120 3.917 1.00 93.88 140 LEU A O 1
ATOM 1073 N N . LEU A 1 141 ? -6.258 -8.464 1.801 1.00 96.31 141 LEU A N 1
ATOM 1074 C CA . LEU A 1 141 ? -7.249 -7.433 2.142 1.00 96.31 141 LEU A CA 1
ATOM 1075 C C . LEU A 1 141 ? -8.508 -8.013 2.806 1.00 96.31 141 LEU A C 1
ATOM 1077 O O . LEU A 1 141 ? -9.047 -7.422 3.742 1.00 96.31 141 LEU A O 1
ATOM 1081 N N . LYS A 1 142 ? -8.932 -9.220 2.415 1.00 94.19 142 LYS A N 1
ATOM 1082 C CA . LYS A 1 142 ? -10.024 -9.940 3.093 1.00 94.19 142 LYS A CA 1
ATOM 1083 C C . LYS A 1 142 ? -9.691 -10.346 4.532 1.00 94.19 142 LYS A C 1
ATOM 1085 O O . LYS A 1 142 ? -10.612 -10.650 5.288 1.00 94.19 142 LYS A O 1
ATOM 1090 N N . LEU A 1 143 ? -8.416 -10.421 4.923 1.00 90.56 143 LEU A N 1
ATOM 1091 C CA . LEU A 1 143 ? -8.027 -10.614 6.329 1.00 90.56 143 LEU A CA 1
ATOM 1092 C C . LEU A 1 143 ? -8.202 -9.325 7.147 1.00 90.56 143 LEU A C 1
ATOM 1094 O O . LEU A 1 143 ? -8.404 -9.397 8.354 1.00 90.56 143 LEU A O 1
ATOM 1098 N N . PHE A 1 144 ? -8.206 -8.168 6.483 1.00 93.44 144 PHE A N 1
ATOM 1099 C CA . PHE A 1 144 ? -8.476 -6.849 7.061 1.00 93.44 144 PHE A CA 1
ATOM 1100 C C . PHE A 1 144 ? -9.924 -6.390 6.840 1.00 93.44 144 PHE A C 1
ATOM 1102 O O . PHE A 1 144 ? -10.200 -5.195 6.795 1.00 93.44 144 PHE A O 1
ATOM 1109 N N . HIS A 1 145 ? -10.852 -7.341 6.694 1.00 94.94 145 HIS A N 1
ATOM 1110 C CA . HIS A 1 145 ? -12.295 -7.103 6.574 1.00 94.94 145 HIS A CA 1
ATOM 1111 C C . HIS A 1 145 ? -12.666 -6.182 5.398 1.00 94.94 145 HIS A C 1
ATOM 1113 O O . HIS A 1 145 ? -13.459 -5.247 5.526 1.00 94.94 145 HIS A O 1
ATOM 1119 N N . VAL A 1 146 ? -12.058 -6.452 4.241 1.00 97.06 146 VAL A N 1
ATOM 1120 C CA . VAL A 1 146 ? -12.441 -5.885 2.944 1.00 97.06 146 VAL A CA 1
ATOM 1121 C C . VAL A 1 146 ? -12.999 -7.021 2.086 1.00 97.06 146 VAL A C 1
ATOM 1123 O O . VAL A 1 146 ? -12.244 -7.781 1.477 1.00 97.06 146 VAL A O 1
ATOM 1126 N N . GLN A 1 147 ? -14.323 -7.181 2.049 1.00 96.12 147 GLN A N 1
ATOM 1127 C CA . GLN A 1 147 ? -14.951 -8.367 1.451 1.00 96.12 147 GLN A CA 1
ATOM 1128 C C . GLN A 1 147 ? -14.900 -8.350 -0.081 1.00 96.12 147 GLN A C 1
ATOM 1130 O O . GLN A 1 147 ? -14.766 -9.404 -0.716 1.00 96.12 147 GLN A O 1
ATOM 1135 N N . LYS A 1 148 ? -14.952 -7.147 -0.666 1.00 97.81 148 LYS A N 1
ATOM 1136 C CA . LYS A 1 148 ? -14.796 -6.886 -2.104 1.00 97.81 148 LYS A CA 1
ATOM 1137 C C . LYS A 1 148 ? -13.544 -6.032 -2.362 1.00 97.81 148 LYS A C 1
ATOM 1139 O O . LYS A 1 148 ? -13.666 -4.829 -2.586 1.00 97.81 148 LYS A O 1
ATOM 1144 N N . PRO A 1 149 ? -12.333 -6.628 -2.319 1.00 98.12 149 PRO A N 1
ATOM 1145 C CA . PRO A 1 149 ? -11.075 -5.887 -2.415 1.00 98.12 149 PRO A CA 1
ATOM 1146 C C . PRO A 1 149 ? -10.989 -4.963 -3.625 1.00 98.12 149 PRO A C 1
ATOM 1148 O O . PRO A 1 149 ? -10.642 -3.799 -3.472 1.00 98.12 149 PRO A O 1
ATOM 1151 N N . TRP A 1 150 ? -11.350 -5.452 -4.811 1.00 98.38 150 TRP A N 1
ATOM 1152 C CA . TRP A 1 150 ? -11.207 -4.692 -6.052 1.00 98.38 150 TRP A CA 1
ATOM 1153 C C . TRP A 1 150 ? -12.138 -3.478 -6.110 1.00 98.38 150 TRP A C 1
ATOM 1155 O O . TRP A 1 150 ? -11.672 -2.381 -6.405 1.00 98.38 150 TRP A O 1
ATOM 1165 N N . ASP A 1 151 ? -13.407 -3.626 -5.718 1.00 98.44 151 ASP A N 1
ATOM 1166 C CA . ASP A 1 151 ? -14.358 -2.507 -5.625 1.00 98.44 151 ASP A CA 1
ATOM 1167 C C . ASP A 1 151 ? -13.892 -1.456 -4.605 1.00 98.44 151 ASP A C 1
ATOM 1169 O O . ASP A 1 151 ? -13.970 -0.247 -4.852 1.00 98.44 151 ASP A O 1
ATOM 1173 N N . ALA A 1 152 ? -13.369 -1.913 -3.463 1.00 98.50 152 ALA A N 1
ATOM 1174 C CA . ALA A 1 152 ? -12.855 -1.042 -2.413 1.00 98.50 152 ALA A CA 1
ATOM 1175 C C . ALA A 1 152 ? -11.606 -0.272 -2.875 1.00 98.50 152 ALA A C 1
ATOM 1177 O O . ALA A 1 152 ? -11.516 0.936 -2.649 1.00 98.50 152 ALA A O 1
ATOM 1178 N N . ILE A 1 153 ? -10.677 -0.936 -3.572 1.00 98.62 153 ILE A N 1
ATOM 1179 C CA . ILE A 1 153 ? -9.495 -0.305 -4.177 1.00 98.62 153 ILE A CA 1
ATOM 1180 C C . ILE A 1 153 ? -9.926 0.723 -5.218 1.00 98.62 153 ILE A C 1
ATOM 1182 O O . ILE A 1 153 ? -9.461 1.854 -5.148 1.00 98.62 153 ILE A O 1
ATOM 1186 N N . THR A 1 154 ? -10.837 0.381 -6.132 1.00 98.50 154 THR A N 1
ATOM 1187 C CA . THR A 1 154 ? -11.364 1.314 -7.142 1.00 98.50 154 THR A CA 1
ATOM 1188 C C . THR A 1 154 ? -11.964 2.555 -6.484 1.00 98.50 154 THR A C 1
ATOM 1190 O O . THR A 1 154 ? -11.634 3.684 -6.852 1.00 98.50 154 THR A O 1
ATOM 1193 N N . THR A 1 155 ? -12.797 2.353 -5.460 1.00 98.12 155 THR A N 1
ATOM 1194 C CA . THR A 1 155 ? -13.451 3.439 -4.722 1.00 98.12 155 THR A CA 1
ATOM 1195 C C . THR A 1 155 ? -12.428 4.339 -4.033 1.00 98.12 155 THR A C 1
ATOM 1197 O O . THR A 1 155 ? -12.464 5.560 -4.193 1.00 98.12 155 THR A O 1
ATOM 1200 N N . LEU A 1 156 ? -11.486 3.760 -3.284 1.00 98.19 156 LEU A N 1
ATOM 1201 C CA . LEU A 1 156 ? -10.473 4.527 -2.564 1.00 98.19 156 LEU A CA 1
ATOM 1202 C C . LEU A 1 156 ? -9.490 5.215 -3.522 1.00 98.19 156 LEU A C 1
ATOM 1204 O O . LEU A 1 156 ? -9.201 6.394 -3.349 1.00 98.19 156 LEU A O 1
ATOM 1208 N N . ALA A 1 157 ? -9.030 4.530 -4.568 1.00 97.94 157 ALA A N 1
ATOM 1209 C CA . ALA A 1 157 ? -8.141 5.093 -5.579 1.00 97.94 157 ALA A CA 1
ATOM 1210 C C . ALA A 1 157 ? -8.783 6.290 -6.295 1.00 97.94 157 ALA A C 1
ATOM 1212 O O . ALA A 1 157 ? -8.137 7.327 -6.449 1.00 97.94 157 ALA A O 1
ATOM 1213 N N . SER A 1 158 ? -10.073 6.198 -6.640 1.00 97.19 158 SER A N 1
ATOM 1214 C CA . SER A 1 158 ? -10.824 7.323 -7.204 1.00 97.19 158 SER A CA 1
ATOM 1215 C C . SER A 1 158 ? -10.898 8.503 -6.234 1.00 97.19 158 SER A C 1
ATOM 1217 O O . SER A 1 158 ? -10.683 9.643 -6.646 1.00 97.19 158 SER A O 1
ATOM 1219 N N . ARG A 1 159 ? -11.157 8.251 -4.944 1.00 96.88 159 ARG A N 1
ATOM 1220 C CA . ARG A 1 159 ? -11.169 9.293 -3.900 1.00 96.88 159 ARG A CA 1
ATOM 1221 C C . ARG A 1 159 ? -9.788 9.921 -3.687 1.00 96.88 159 ARG A C 1
ATOM 1223 O O . ARG A 1 159 ? -9.701 11.052 -3.218 1.00 96.88 159 ARG A O 1
ATOM 1230 N N . LEU A 1 160 ? -8.714 9.218 -4.032 1.00 96.75 160 LEU A N 1
ATOM 1231 C CA . LEU A 1 160 ? -7.336 9.707 -3.972 1.00 96.75 160 LEU A CA 1
ATOM 1232 C C . LEU A 1 160 ? -6.876 10.414 -5.255 1.00 96.75 160 LEU A C 1
ATOM 1234 O O . LEU A 1 160 ? -5.756 10.912 -5.290 1.00 96.75 160 LEU A O 1
ATOM 1238 N N . GLY A 1 161 ? -7.716 10.472 -6.295 1.00 95.88 161 GLY A N 1
ATOM 1239 C CA . GLY A 1 161 ? -7.340 11.048 -7.588 1.00 95.88 161 GLY A CA 1
ATOM 1240 C C . GLY A 1 161 ? -6.318 10.208 -8.358 1.00 95.88 161 GLY A C 1
ATOM 1241 O O . GLY A 1 161 ? -5.622 10.727 -9.227 1.00 95.88 161 GLY A O 1
ATOM 1242 N N . LEU A 1 162 ? -6.198 8.917 -8.038 1.00 96.62 162 LEU A N 1
ATOM 1243 C CA . LEU A 1 162 ? -5.304 8.008 -8.748 1.00 96.62 162 LEU A CA 1
ATOM 1244 C C . LEU A 1 162 ? -5.895 7.611 -10.112 1.00 96.62 162 LEU A C 1
ATOM 1246 O O . LEU A 1 162 ? -7.119 7.625 -10.270 1.00 96.62 162 LEU A O 1
ATOM 1250 N N . PRO A 1 163 ? -5.055 7.223 -11.095 1.00 94.12 163 PRO A N 1
ATOM 1251 C CA . PRO A 1 163 ? -5.526 6.873 -12.432 1.00 94.12 163 PRO A CA 1
ATOM 1252 C C . PRO A 1 163 ? -6.622 5.793 -12.407 1.00 94.12 163 PRO A C 1
ATOM 1254 O O . PRO A 1 163 ? -6.442 4.777 -11.719 1.00 94.12 163 PRO A O 1
ATOM 1257 N N . PRO A 1 164 ? -7.733 5.975 -13.147 1.00 95.00 164 PRO A N 1
ATOM 1258 C CA . PRO A 1 164 ? -8.796 4.981 -13.221 1.00 95.00 164 PRO A CA 1
ATOM 1259 C C . PRO A 1 164 ? -8.316 3.731 -13.967 1.00 95.00 164 PRO A C 1
ATOM 1261 O O . PRO A 1 164 ? -7.464 3.813 -14.848 1.00 95.00 164 PRO A O 1
ATOM 1264 N N . GLY A 1 165 ? -8.892 2.584 -13.629 1.00 95.44 165 GLY A N 1
ATOM 1265 C CA . GLY A 1 165 ? -8.581 1.290 -14.232 1.00 95.44 165 GLY A CA 1
ATOM 1266 C C . GLY A 1 165 ? -9.226 0.164 -13.433 1.00 95.44 165 GLY A C 1
ATOM 1267 O O . GLY A 1 165 ? -9.739 0.415 -12.342 1.00 95.44 165 GLY A O 1
ATOM 1268 N N . ASP A 1 166 ? -9.215 -1.053 -13.976 1.00 98.19 166 ASP A N 1
ATOM 1269 C CA . ASP A 1 166 ? -9.593 -2.254 -13.226 1.00 98.19 166 ASP A CA 1
ATOM 1270 C C . ASP A 1 166 ? -8.387 -2.744 -12.403 1.00 98.19 166 ASP A C 1
ATOM 1272 O O . ASP A 1 166 ? -7.441 -3.284 -12.989 1.00 98.19 166 ASP A O 1
ATOM 1276 N N . PRO A 1 167 ? -8.387 -2.593 -11.063 1.00 98.38 167 PRO A N 1
ATOM 1277 C CA . PRO A 1 167 ? -7.217 -2.906 -10.251 1.00 98.38 167 PRO A CA 1
ATOM 1278 C C . PRO A 1 167 ? -6.837 -4.389 -10.286 1.00 98.38 167 PRO A C 1
ATOM 1280 O O . PRO A 1 167 ? -5.668 -4.726 -10.101 1.00 98.38 167 PRO A O 1
ATOM 1283 N N . GLN A 1 168 ? -7.799 -5.287 -10.527 1.00 98.50 168 GLN A N 1
ATOM 1284 C CA . GLN A 1 168 ? -7.496 -6.711 -10.627 1.00 98.50 168 GLN A CA 1
ATOM 1285 C C . GLN A 1 168 ? -6.637 -6.984 -11.863 1.00 98.50 168 GLN A C 1
ATOM 1287 O O . GLN A 1 168 ? -5.544 -7.543 -11.747 1.00 98.50 168 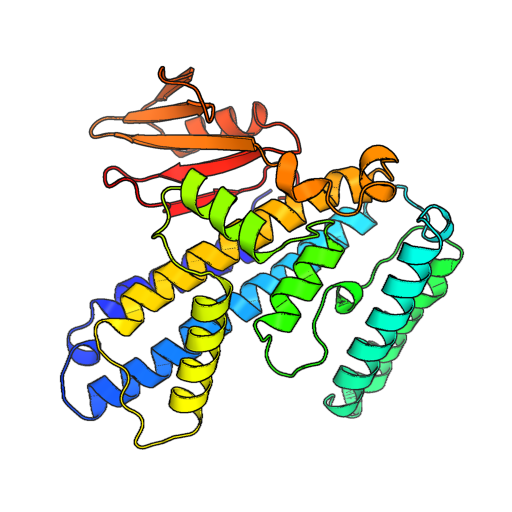GLN A O 1
ATOM 1292 N N . THR A 1 169 ? -7.109 -6.545 -13.031 1.00 98.38 169 THR A N 1
ATOM 1293 C CA . THR A 1 169 ? -6.376 -6.690 -14.292 1.00 98.38 169 THR A CA 1
ATOM 1294 C C . THR A 1 169 ? -5.028 -5.968 -14.242 1.00 98.38 169 THR A C 1
ATOM 1296 O O . THR A 1 169 ? -4.022 -6.529 -14.672 1.00 98.38 169 THR A O 1
ATOM 1299 N N . GLU A 1 170 ? -4.971 -4.762 -13.669 1.00 98.44 170 GLU A N 1
ATOM 1300 C CA . GLU A 1 170 ? -3.725 -3.999 -13.524 1.00 98.44 170 GLU A CA 1
ATOM 1301 C C . GLU A 1 170 ? -2.665 -4.759 -12.711 1.00 98.44 170 GLU A C 1
ATOM 1303 O O . GLU A 1 170 ? -1.520 -4.873 -13.150 1.00 98.44 170 GLU A O 1
ATOM 1308 N N . LEU A 1 171 ? -3.025 -5.320 -11.547 1.00 98.50 171 LEU A N 1
ATOM 1309 C CA . LEU A 1 171 ? -2.066 -6.058 -10.717 1.00 98.50 171 LEU A CA 1
ATOM 1310 C C . LEU A 1 171 ? -1.629 -7.372 -11.378 1.00 98.50 171 LEU A C 1
ATOM 1312 O O . LEU A 1 171 ? -0.455 -7.741 -11.304 1.00 98.50 171 LEU A O 1
ATOM 1316 N N . GLN A 1 172 ? -2.549 -8.059 -12.063 1.00 98.44 172 GLN A N 1
ATOM 1317 C CA . GLN A 1 172 ? -2.231 -9.258 -12.843 1.00 98.44 172 GLN A CA 1
ATOM 1318 C C . GLN A 1 172 ? -1.230 -8.951 -13.958 1.00 98.44 172 GLN A C 1
ATOM 1320 O O . GLN A 1 172 ? -0.216 -9.638 -14.089 1.00 98.44 172 GLN A O 1
ATOM 1325 N N . GLN A 1 173 ? -1.475 -7.894 -14.735 1.00 98.25 173 GLN A N 1
ATOM 1326 C CA . GLN A 1 173 ? -0.569 -7.452 -15.793 1.00 98.25 173 GLN A CA 1
ATOM 1327 C C . GLN A 1 173 ? 0.783 -7.014 -15.230 1.00 98.25 173 GLN A C 1
ATOM 1329 O O . GLN A 1 173 ? 1.815 -7.351 -15.806 1.00 98.25 173 GLN A O 1
ATOM 1334 N N . PHE A 1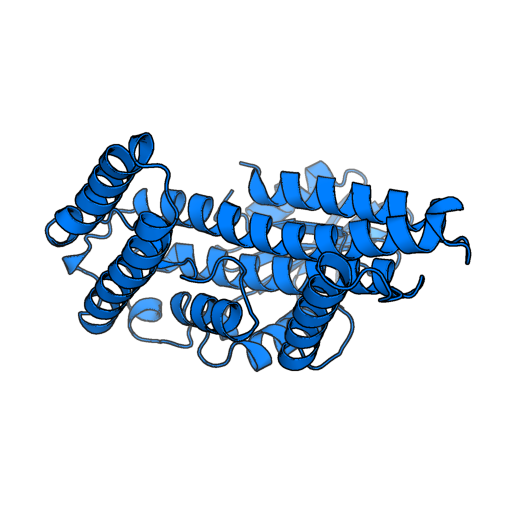 174 ? 0.797 -6.342 -14.077 1.00 98.31 174 PHE A N 1
ATOM 1335 C CA . PHE A 1 174 ? 2.035 -5.940 -13.420 1.00 98.31 174 PHE A CA 1
ATOM 1336 C C . PHE A 1 174 ? 2.903 -7.149 -13.037 1.00 98.31 174 PHE A C 1
ATOM 1338 O O . PHE A 1 174 ? 4.102 -7.173 -13.329 1.00 98.31 174 PHE A O 1
ATOM 1345 N N . GLY A 1 175 ? 2.290 -8.185 -12.456 1.00 97.94 175 GLY A N 1
ATOM 1346 C CA . GLY A 1 175 ? 2.977 -9.434 -12.123 1.00 97.94 175 GLY A CA 1
ATOM 1347 C C . GLY A 1 175 ? 3.460 -10.200 -13.359 1.00 97.94 175 GLY A C 1
ATOM 1348 O O . GLY A 1 175 ? 4.586 -10.703 -13.374 1.00 97.94 175 GLY A O 1
ATOM 1349 N N . LEU A 1 176 ? 2.648 -10.252 -14.423 1.00 97.75 176 LEU A N 1
ATOM 1350 C CA . LEU A 1 176 ? 3.026 -10.877 -15.696 1.00 97.75 176 LEU A CA 1
ATOM 1351 C C . LEU A 1 176 ? 4.221 -10.175 -16.345 1.00 97.75 176 LEU A C 1
ATOM 1353 O O . LEU A 1 176 ? 5.153 -10.850 -16.785 1.00 97.75 176 LEU A O 1
ATOM 1357 N N . GLU A 1 177 ? 4.219 -8.843 -16.374 1.00 98.00 177 GLU A N 1
ATOM 1358 C CA . GLU A 1 177 ? 5.313 -8.058 -16.942 1.00 98.00 177 GLU A CA 1
ATOM 1359 C C . GLU A 1 177 ? 6.609 -8.267 -16.156 1.00 98.00 177 GLU A C 1
ATOM 1361 O O . GLU A 1 177 ? 7.661 -8.498 -16.751 1.00 98.00 177 GLU A O 1
ATOM 1366 N N . ARG A 1 178 ? 6.535 -8.299 -14.817 1.00 97.19 178 ARG A N 1
ATOM 1367 C CA . ARG A 1 178 ? 7.677 -8.669 -13.969 1.00 97.19 178 ARG A CA 1
ATOM 1368 C C . ARG A 1 178 ? 8.200 -10.063 -14.308 1.00 97.19 178 ARG A C 1
ATOM 1370 O O . ARG A 1 178 ? 9.409 -10.247 -14.417 1.00 97.19 178 ARG A O 1
ATOM 1377 N N . ASN A 1 179 ? 7.314 -11.049 -14.455 1.00 97.19 179 ASN A N 1
ATOM 1378 C CA . ASN A 1 179 ? 7.711 -12.428 -14.734 1.00 97.19 179 ASN A CA 1
ATOM 1379 C C . ASN A 1 179 ? 8.414 -12.553 -16.093 1.00 97.19 179 ASN A C 1
ATOM 1381 O O . ASN A 1 179 ? 9.475 -13.169 -16.186 1.00 97.19 179 ASN A O 1
ATOM 1385 N N . ARG A 1 180 ? 7.864 -11.914 -17.132 1.00 97.62 180 ARG A N 1
ATOM 1386 C CA . ARG A 1 180 ? 8.484 -11.866 -18.463 1.00 97.62 180 ARG A CA 1
ATOM 1387 C C . ARG A 1 180 ? 9.832 -11.157 -18.422 1.00 97.62 180 ARG A C 1
ATOM 1389 O O . ARG A 1 180 ? 10.819 -11.720 -18.875 1.00 97.62 180 ARG A O 1
ATOM 1396 N N . ALA A 1 181 ? 9.904 -9.982 -17.798 1.00 97.19 181 ALA A N 1
ATOM 1397 C CA . ALA A 1 181 ? 11.142 -9.215 -17.682 1.00 97.19 181 ALA A CA 1
ATOM 1398 C C . ALA A 1 181 ? 12.265 -9.965 -16.943 1.00 97.19 181 ALA A C 1
ATOM 1400 O O . ALA A 1 181 ? 13.437 -9.748 -17.247 1.00 97.19 181 ALA A O 1
ATOM 1401 N N . ALA A 1 182 ? 11.924 -10.834 -15.986 1.00 96.12 182 ALA A N 1
ATOM 1402 C CA . ALA A 1 182 ? 12.895 -11.603 -15.210 1.00 96.12 182 ALA A CA 1
ATOM 1403 C C . ALA A 1 182 ? 13.399 -12.872 -15.918 1.00 96.12 182 ALA A C 1
ATOM 1405 O O . ALA A 1 182 ? 14.542 -13.272 -15.696 1.00 96.12 182 ALA A O 1
ATOM 1406 N N . HIS A 1 183 ? 12.557 -13.527 -16.720 1.00 95.62 183 HIS A N 1
ATOM 1407 C CA . HIS A 1 183 ? 12.841 -14.873 -17.233 1.00 95.62 183 HIS A CA 1
ATOM 1408 C C . HIS A 1 183 ? 13.022 -14.950 -18.749 1.00 95.62 183 HIS A C 1
ATOM 1410 O O . HIS A 1 183 ? 13.658 -15.887 -19.228 1.00 95.62 183 HIS A O 1
ATOM 1416 N N . ASP A 1 184 ? 12.502 -13.984 -19.502 1.00 96.00 184 ASP A N 1
ATOM 1417 C CA . ASP A 1 184 ? 12.629 -13.938 -20.953 1.00 96.00 184 ASP A CA 1
ATOM 1418 C C . ASP A 1 184 ? 13.674 -12.889 -21.359 1.00 96.00 184 ASP A C 1
ATOM 1420 O O . ASP A 1 184 ? 13.474 -11.674 -21.256 1.00 96.00 184 ASP A O 1
ATOM 1424 N N . SER A 1 185 ? 14.823 -13.370 -21.838 1.00 91.88 185 SER A N 1
ATOM 1425 C CA . SER A 1 185 ? 15.925 -12.519 -22.290 1.00 91.88 185 SER A CA 1
ATOM 1426 C C . SER A 1 185 ? 15.601 -11.725 -23.561 1.00 91.88 185 SER A C 1
ATOM 1428 O O . SER A 1 185 ? 16.324 -10.772 -23.859 1.00 91.88 185 SER A O 1
ATOM 1430 N N . SER A 1 186 ? 14.527 -12.073 -24.272 1.00 94.12 186 SER A N 1
ATOM 1431 C CA . SER A 1 186 ? 14.041 -11.383 -25.469 1.00 94.12 186 SER A CA 1
ATOM 1432 C C . SER A 1 186 ? 12.868 -10.433 -25.204 1.00 94.12 186 SER A C 1
ATOM 1434 O O . SER A 1 186 ? 12.525 -9.635 -26.074 1.00 94.12 186 SER A O 1
ATOM 1436 N N . HIS A 1 187 ? 12.270 -10.474 -24.006 1.00 96.75 187 HIS A N 1
ATOM 1437 C CA . HIS A 1 187 ? 11.128 -9.623 -23.669 1.00 96.75 187 HIS A CA 1
ATOM 1438 C C . HIS A 1 187 ? 11.521 -8.143 -23.621 1.00 96.75 187 HIS A C 1
ATOM 1440 O O . HIS A 1 187 ? 12.452 -7.747 -22.916 1.00 96.75 187 HIS A O 1
ATOM 1446 N N . GLN A 1 188 ? 10.773 -7.308 -24.338 1.00 95.31 188 GLN A N 1
ATOM 1447 C CA . GLN A 1 188 ? 11.003 -5.870 -24.401 1.00 95.31 188 GLN A CA 1
ATOM 1448 C C . GLN A 1 188 ? 10.024 -5.130 -23.493 1.00 95.31 188 GLN A C 1
ATOM 1450 O O . GLN A 1 188 ? 8.817 -5.114 -23.727 1.00 95.31 188 GLN A O 1
ATOM 1455 N N . VAL A 1 189 ? 10.564 -4.448 -22.484 1.00 96.88 189 VAL A N 1
ATOM 1456 C CA . VAL A 1 189 ? 9.785 -3.542 -21.634 1.00 96.88 189 VAL A CA 1
ATOM 1457 C C . VAL A 1 189 ? 9.746 -2.162 -22.282 1.00 96.88 189 VAL A C 1
ATOM 1459 O O . VAL A 1 189 ? 10.789 -1.566 -22.571 1.00 96.88 189 VAL A O 1
ATOM 1462 N N . SER A 1 190 ? 8.542 -1.634 -22.485 1.00 94.56 190 SER A N 1
ATOM 1463 C CA . SER A 1 190 ? 8.338 -0.311 -23.080 1.00 94.56 190 SER A CA 1
ATOM 1464 C C . SER A 1 190 ? 8.840 0.823 -22.176 1.00 94.56 190 SER A C 1
ATOM 1466 O O . SER A 1 190 ? 8.754 0.748 -20.952 1.00 94.56 190 SER A O 1
ATOM 1468 N N . SER A 1 191 ? 9.323 1.924 -22.756 1.00 92.00 191 SER A N 1
ATOM 1469 C CA . SER A 1 191 ? 9.778 3.100 -21.993 1.00 92.00 191 SER A CA 1
ATOM 1470 C C . SER A 1 191 ? 8.654 3.781 -21.204 1.00 92.00 191 SER A C 1
ATOM 1472 O O . SER A 1 191 ? 8.909 4.338 -20.137 1.00 92.00 191 SER A O 1
ATOM 1474 N N . ILE A 1 192 ? 7.404 3.676 -21.668 1.00 94.62 192 ILE A N 1
ATOM 1475 C CA . ILE A 1 192 ? 6.227 4.189 -20.946 1.00 94.62 192 ILE A CA 1
ATOM 1476 C C . ILE A 1 192 ? 5.805 3.293 -19.774 1.00 94.62 192 ILE A C 1
ATOM 1478 O O . ILE A 1 192 ? 5.029 3.726 -18.922 1.00 94.62 192 ILE A O 1
ATOM 1482 N N . TRP A 1 193 ? 6.317 2.059 -19.708 1.00 96.56 193 TRP A N 1
ATOM 1483 C CA . TRP A 1 193 ? 5.949 1.116 -18.659 1.00 96.56 193 TRP A CA 1
ATOM 1484 C C . TRP A 1 193 ? 6.453 1.560 -17.288 1.00 96.56 193 TRP A C 1
ATOM 1486 O O . TRP A 1 193 ? 5.721 1.445 -16.315 1.00 96.56 193 TRP A O 1
ATOM 1496 N N . ILE A 1 194 ? 7.670 2.105 -17.187 1.00 95.69 194 ILE A N 1
ATOM 1497 C CA . ILE A 1 194 ? 8.255 2.454 -15.881 1.00 95.69 194 ILE A CA 1
ATOM 1498 C C . ILE A 1 194 ? 7.445 3.548 -15.159 1.00 95.69 194 ILE A C 1
ATOM 1500 O O . ILE A 1 194 ? 7.070 3.325 -14.007 1.00 95.69 194 ILE A O 1
ATOM 1504 N N . PRO A 1 195 ? 7.074 4.678 -15.799 1.00 95.06 195 PRO A N 1
ATOM 1505 C CA . PRO A 1 195 ? 6.160 5.644 -15.184 1.00 95.06 195 PRO A CA 1
ATOM 1506 C C . PRO A 1 195 ? 4.803 5.041 -14.795 1.00 95.06 195 PRO A C 1
ATOM 1508 O O . PRO A 1 195 ? 4.256 5.372 -13.744 1.00 95.06 195 PRO A O 1
ATOM 1511 N N . HIS A 1 196 ? 4.264 4.132 -15.613 1.00 96.88 196 HIS A N 1
ATOM 1512 C CA . HIS A 1 196 ? 3.018 3.439 -15.295 1.00 96.88 196 HIS A CA 1
ATOM 1513 C C . HIS A 1 196 ? 3.168 2.525 -14.067 1.00 96.88 196 HIS A C 1
ATOM 1515 O O . HIS A 1 196 ? 2.349 2.594 -13.154 1.00 96.88 196 HIS A O 1
ATOM 1521 N N . ALA A 1 197 ? 4.250 1.748 -13.987 1.00 97.94 197 ALA A N 1
ATOM 1522 C CA . ALA A 1 197 ? 4.555 0.872 -12.862 1.00 97.94 197 ALA A CA 1
ATOM 1523 C C . ALA A 1 197 ? 4.687 1.655 -11.547 1.00 97.94 197 ALA A C 1
ATOM 1525 O O . ALA A 1 197 ? 4.179 1.205 -10.525 1.00 97.94 197 ALA A O 1
ATOM 1526 N N . ILE A 1 198 ? 5.279 2.855 -11.565 1.00 97.56 198 ILE A N 1
ATOM 1527 C CA . ILE A 1 198 ? 5.332 3.748 -10.391 1.00 97.56 198 ILE A CA 1
ATOM 1528 C C . ILE A 1 198 ? 3.916 4.076 -9.892 1.00 97.56 198 ILE A C 1
ATOM 1530 O O . ILE A 1 198 ? 3.649 3.973 -8.694 1.00 97.56 198 ILE A O 1
ATOM 1534 N N . ASN A 1 199 ? 2.991 4.409 -10.798 1.00 97.31 199 ASN A N 1
ATOM 1535 C CA . ASN A 1 199 ? 1.597 4.680 -10.436 1.00 97.31 199 ASN A CA 1
ATOM 1536 C C . ASN A 1 199 ? 0.892 3.438 -9.876 1.00 97.31 199 ASN A C 1
ATOM 1538 O O . ASN A 1 199 ? 0.123 3.561 -8.923 1.00 97.31 199 ASN A O 1
ATOM 1542 N N . LEU A 1 200 ? 1.167 2.249 -10.426 1.00 98.38 200 LEU A N 1
ATOM 1543 C CA . LEU A 1 200 ? 0.638 0.990 -9.895 1.00 98.38 200 LEU A CA 1
ATOM 1544 C C . LEU A 1 200 ? 1.161 0.719 -8.481 1.00 98.38 200 LEU A C 1
ATOM 1546 O O . LEU A 1 200 ? 0.368 0.423 -7.590 1.00 98.38 200 LEU A O 1
ATOM 1550 N N . VAL A 1 201 ? 2.468 0.880 -8.243 1.00 98.56 201 VAL A N 1
ATOM 1551 C CA . VAL A 1 201 ? 3.059 0.709 -6.906 1.00 98.56 201 VAL A CA 1
ATOM 1552 C C . VAL A 1 201 ? 2.407 1.662 -5.911 1.00 98.56 201 VAL A C 1
ATOM 1554 O O . VAL A 1 201 ? 1.978 1.211 -4.855 1.00 98.56 201 VAL A O 1
ATOM 1557 N N . VAL A 1 202 ? 2.271 2.951 -6.246 1.00 98.31 202 VAL A N 1
ATOM 1558 C CA . VAL A 1 202 ? 1.594 3.928 -5.375 1.00 98.31 202 VAL A CA 1
ATOM 1559 C C . VAL A 1 202 ? 0.154 3.506 -5.104 1.00 98.31 202 VAL A C 1
ATOM 1561 O O . VAL A 1 202 ? -0.237 3.461 -3.940 1.00 98.31 202 VAL A O 1
ATOM 1564 N N . LYS A 1 203 ? -0.610 3.149 -6.148 1.00 98.50 203 LYS A N 1
ATOM 1565 C CA . LYS A 1 203 ? -2.014 2.729 -6.038 1.00 98.50 203 LYS A CA 1
ATOM 1566 C C . LYS A 1 203 ? -2.172 1.563 -5.071 1.00 98.50 203 LYS A C 1
ATOM 1568 O O . LYS A 1 203 ? -2.888 1.700 -4.085 1.00 98.50 203 LYS A O 1
ATOM 1573 N N . PHE A 1 204 ? -1.474 0.456 -5.306 1.00 98.75 204 PHE A N 1
ATOM 1574 C CA . PHE A 1 204 ? -1.614 -0.730 -4.462 1.00 98.75 204 PHE A CA 1
ATOM 1575 C C . PHE A 1 204 ? -0.981 -0.552 -3.080 1.00 98.75 204 PHE A C 1
ATOM 1577 O O . PHE A 1 204 ? -1.492 -1.108 -2.108 1.00 98.75 204 PHE A O 1
ATOM 1584 N N . ALA A 1 205 ? 0.090 0.229 -2.942 1.00 98.56 205 ALA A N 1
ATOM 1585 C CA . ALA A 1 205 ? 0.692 0.476 -1.638 1.00 98.56 205 ALA A CA 1
ATOM 1586 C C . ALA A 1 205 ? -0.220 1.323 -0.740 1.00 98.56 205 ALA A C 1
ATOM 1588 O O . ALA A 1 205 ? -0.484 0.928 0.396 1.00 98.56 205 ALA A O 1
ATOM 1589 N N . VAL A 1 206 ? -0.749 2.447 -1.240 1.00 98.50 206 VAL A N 1
ATOM 1590 C CA . VAL A 1 206 ? -1.602 3.324 -0.425 1.00 98.50 206 VAL A CA 1
ATOM 1591 C C . VAL A 1 206 ? -2.922 2.653 -0.065 1.00 98.50 206 VAL A C 1
ATOM 1593 O O . VAL A 1 206 ? -3.351 2.757 1.082 1.00 98.50 206 VAL A O 1
ATOM 1596 N N . THR A 1 207 ? -3.557 1.922 -0.990 1.00 98.56 207 THR A N 1
ATOM 1597 C CA . THR A 1 207 ? -4.825 1.245 -0.682 1.00 98.56 207 THR A CA 1
ATOM 1598 C C . THR A 1 207 ? -4.624 0.091 0.287 1.00 98.56 207 THR A C 1
ATOM 1600 O O . THR A 1 207 ? -5.420 -0.056 1.213 1.00 98.56 207 THR A O 1
ATOM 1603 N N . PHE A 1 208 ? -3.547 -0.688 0.128 1.00 98.62 208 PHE A N 1
ATOM 1604 C CA . PHE A 1 208 ? -3.199 -1.733 1.091 1.00 98.62 208 PHE A CA 1
ATOM 1605 C C . PHE A 1 208 ? -3.006 -1.145 2.486 1.00 98.62 208 PHE A C 1
ATOM 1607 O O . PHE A 1 208 ? -3.657 -1.563 3.440 1.00 98.62 208 PHE A O 1
ATOM 1614 N N . ASP A 1 209 ? -2.131 -0.149 2.592 1.00 98.25 209 ASP A N 1
ATOM 1615 C CA . ASP A 1 209 ? -1.751 0.434 3.867 1.00 98.25 209 ASP A CA 1
ATOM 1616 C C . ASP A 1 209 ? -2.913 1.152 4.557 1.00 98.25 209 ASP A C 1
ATOM 1618 O O . ASP A 1 209 ? -3.058 1.035 5.772 1.00 98.25 209 ASP A O 1
ATOM 1622 N N . ALA A 1 210 ? -3.771 1.837 3.797 1.00 98.12 210 ALA A N 1
ATOM 1623 C CA . ALA A 1 210 ? -4.975 2.464 4.325 1.00 98.12 210 ALA A CA 1
ATOM 1624 C C . ALA A 1 210 ? -5.909 1.426 4.955 1.00 98.12 210 ALA A C 1
ATOM 1626 O O . ALA A 1 210 ? -6.232 1.535 6.136 1.00 98.12 210 ALA A O 1
ATOM 1627 N N . PHE A 1 211 ? -6.299 0.389 4.206 1.00 98.38 211 PHE A N 1
ATOM 1628 C CA . PHE A 1 211 ? -7.205 -0.633 4.727 1.00 98.38 211 PHE A CA 1
ATOM 1629 C C . PHE A 1 211 ? -6.581 -1.403 5.892 1.00 98.38 211 PHE A C 1
ATOM 1631 O O . PHE A 1 211 ? -7.200 -1.535 6.946 1.00 98.38 211 PHE A O 1
ATOM 1638 N N . ALA A 1 212 ? -5.342 -1.865 5.741 1.00 97.25 212 ALA A N 1
ATOM 1639 C CA . ALA A 1 212 ? -4.688 -2.687 6.748 1.00 97.25 212 ALA A CA 1
ATOM 1640 C C . ALA A 1 212 ? -4.387 -1.900 8.038 1.00 97.25 212 ALA A C 1
ATOM 1642 O O . ALA A 1 212 ? -4.642 -2.396 9.138 1.00 97.25 212 ALA A O 1
ATOM 1643 N N . SER A 1 213 ? -3.928 -0.647 7.934 1.00 97.25 213 SER A N 1
ATOM 1644 C CA . SER A 1 213 ? -3.691 0.198 9.112 1.00 97.25 213 SER A CA 1
ATOM 1645 C C . SER A 1 213 ? -4.994 0.578 9.814 1.00 97.25 213 SER A C 1
ATOM 1647 O O . SER A 1 213 ? -5.067 0.456 11.037 1.00 97.25 213 SER A O 1
ATOM 1649 N N . VAL A 1 214 ? -6.037 0.976 9.076 1.00 97.38 214 VAL A N 1
ATOM 1650 C CA . VAL A 1 214 ? -7.340 1.326 9.671 1.00 97.38 214 VAL A CA 1
ATOM 1651 C C . VAL A 1 214 ? -7.990 0.116 10.343 1.00 97.38 214 VAL A C 1
ATOM 1653 O O . VAL A 1 214 ? -8.531 0.254 11.435 1.00 97.38 214 VAL A O 1
ATOM 1656 N N . ALA A 1 215 ? -7.887 -1.077 9.753 1.00 96.00 215 ALA A N 1
ATOM 1657 C CA . ALA A 1 215 ? -8.378 -2.321 10.347 1.00 96.00 215 ALA A CA 1
ATOM 1658 C C . ALA A 1 215 ? -7.592 -2.744 11.602 1.00 96.00 215 ALA A C 1
ATOM 1660 O O . ALA A 1 215 ? -8.153 -3.333 12.527 1.00 96.00 215 ALA A O 1
ATOM 1661 N N . SER A 1 216 ? -6.296 -2.428 11.672 1.00 94.50 216 SER A N 1
ATOM 1662 C CA . SER A 1 216 ? -5.446 -2.841 12.795 1.00 94.50 216 SER A CA 1
ATOM 1663 C C . SER A 1 216 ? -5.819 -2.181 14.131 1.00 94.50 216 SER A C 1
ATOM 1665 O O . SER A 1 216 ? -5.629 -2.790 15.180 1.00 94.50 216 SER A O 1
ATOM 1667 N N . GLY A 1 217 ? -6.394 -0.975 14.112 1.00 94.50 217 GLY A N 1
ATOM 1668 C CA . GLY A 1 217 ? -6.884 -0.264 15.298 1.00 94.50 217 GLY A CA 1
ATOM 1669 C C . GLY A 1 217 ? -7.984 -0.997 16.070 1.00 94.50 217 GLY A C 1
ATOM 1670 O O . GLY A 1 217 ? -7.762 -1.396 17.217 1.00 94.50 217 GLY A O 1
ATOM 1671 N N . PRO A 1 218 ? -9.169 -1.198 15.467 1.00 93.38 218 PRO A N 1
ATOM 1672 C CA . PRO A 1 218 ? -10.250 -1.947 16.089 1.00 93.38 218 PRO A CA 1
ATOM 1673 C C . PRO A 1 218 ? -9.862 -3.405 16.352 1.00 93.38 218 PRO A C 1
ATOM 1675 O O . PRO A 1 218 ? -10.276 -3.952 17.372 1.00 93.38 218 PRO A O 1
ATOM 1678 N N . LEU A 1 219 ? -9.019 -4.019 15.507 1.00 90.81 219 LEU A N 1
ATOM 1679 C CA . LEU A 1 219 ? -8.484 -5.356 15.767 1.00 90.81 219 LEU A CA 1
ATOM 1680 C C . LEU A 1 219 ? -7.655 -5.390 17.059 1.00 90.81 219 LEU A C 1
ATOM 1682 O O . LEU A 1 219 ? -7.914 -6.220 17.925 1.00 90.81 219 LEU A O 1
ATOM 1686 N N . ARG A 1 220 ? -6.718 -4.450 17.239 1.00 91.12 220 ARG A N 1
ATOM 1687 C CA . ARG A 1 220 ? -5.910 -4.309 18.464 1.00 91.12 220 ARG A CA 1
ATOM 1688 C C . ARG A 1 220 ? -6.774 -4.140 19.720 1.00 91.12 220 ARG A C 1
ATOM 1690 O O . ARG A 1 220 ? -6.381 -4.579 20.801 1.00 91.12 220 ARG A O 1
ATOM 1697 N N . ARG A 1 221 ? -7.932 -3.489 19.583 1.00 89.94 221 ARG A N 1
ATOM 1698 C CA . ARG A 1 221 ? -8.889 -3.211 20.667 1.00 89.94 221 ARG A CA 1
ATOM 1699 C C . ARG A 1 221 ? -10.000 -4.252 20.820 1.00 89.94 221 ARG A C 1
ATOM 1701 O O . ARG A 1 221 ? -10.849 -4.069 21.686 1.00 89.94 221 ARG A O 1
ATOM 1708 N N . ALA A 1 222 ? -10.009 -5.315 20.014 1.00 86.00 222 ALA A N 1
ATOM 1709 C CA . ALA A 1 222 ? -11.073 -6.321 20.020 1.00 86.00 222 ALA A CA 1
ATOM 1710 C C . ALA A 1 222 ? -12.485 -5.746 19.763 1.00 86.00 222 ALA A C 1
ATOM 1712 O O . ALA A 1 222 ? -13.472 -6.222 20.328 1.00 86.00 222 ALA A O 1
ATOM 1713 N N . GLU A 1 223 ? -12.614 -4.699 18.942 1.00 90.88 223 GLU A N 1
ATOM 1714 C CA . GLU A 1 223 ? -13.910 -4.050 18.723 1.00 90.88 223 GLU A CA 1
ATOM 1715 C C . GLU A 1 223 ? -14.901 -5.001 18.033 1.00 90.88 223 GLU A C 1
ATOM 1717 O O . GLU A 1 223 ? -14.704 -5.406 16.886 1.00 90.88 223 GLU A O 1
ATOM 1722 N N . ARG A 1 224 ? -16.021 -5.304 18.703 1.00 88.56 224 ARG A N 1
ATOM 1723 C CA . ARG A 1 224 ? -17.076 -6.189 18.173 1.00 88.56 224 ARG A CA 1
ATOM 1724 C C . ARG A 1 224 ? -17.624 -5.734 16.826 1.00 88.56 224 ARG A C 1
ATOM 1726 O O . ARG A 1 224 ? -17.772 -6.548 15.925 1.00 88.56 224 ARG A O 1
ATOM 1733 N N . ALA A 1 225 ? -17.825 -4.426 16.651 1.00 92.06 225 ALA A N 1
ATOM 1734 C CA . ALA A 1 225 ? -18.302 -3.864 15.388 1.00 92.06 225 ALA A CA 1
ATOM 1735 C C . ALA A 1 225 ? -17.405 -4.227 14.190 1.00 92.06 225 ALA A C 1
ATOM 1737 O O . ALA A 1 225 ? -17.917 -4.415 13.090 1.00 92.06 225 ALA A O 1
ATOM 1738 N N . TYR A 1 226 ? -16.090 -4.339 14.407 1.00 92.62 226 TYR A N 1
ATOM 1739 C CA . TYR A 1 226 ? -15.147 -4.817 13.400 1.00 92.62 226 TYR A CA 1
ATOM 1740 C C . TYR A 1 226 ? -15.195 -6.341 13.286 1.00 92.62 226 TYR A C 1
ATOM 1742 O O . TYR A 1 226 ? -15.402 -6.863 12.196 1.00 92.62 226 TYR A O 1
ATOM 1750 N N . LEU A 1 227 ? -15.050 -7.056 14.406 1.00 88.62 227 LEU A N 1
ATOM 1751 C CA . LEU A 1 227 ? -14.950 -8.520 14.434 1.00 88.62 227 LEU A CA 1
ATOM 1752 C C . LEU A 1 227 ? -16.178 -9.229 13.838 1.00 88.62 227 LEU A C 1
ATOM 1754 O O . LEU A 1 227 ? -16.028 -10.274 13.205 1.00 88.62 227 LEU A O 1
ATOM 1758 N N . ASP A 1 228 ? -17.363 -8.645 13.999 1.00 90.06 228 ASP A N 1
ATOM 1759 C CA . ASP A 1 228 ? -18.628 -9.225 13.546 1.00 90.06 228 ASP A CA 1
ATOM 1760 C C . ASP A 1 228 ? -18.995 -8.812 12.103 1.00 90.06 228 ASP A C 1
ATOM 1762 O O . ASP A 1 228 ? -19.911 -9.387 11.512 1.00 90.06 228 ASP A O 1
ATOM 1766 N N . ASN A 1 229 ? -18.275 -7.852 11.503 1.00 92.12 229 ASN A N 1
ATOM 1767 C CA . ASN A 1 229 ? -18.522 -7.370 10.142 1.00 92.12 229 ASN A CA 1
ATOM 1768 C C . ASN A 1 229 ? -17.308 -7.615 9.216 1.00 92.12 229 ASN A C 1
ATOM 1770 O O . ASN A 1 229 ? -16.332 -6.863 9.270 1.00 92.12 229 ASN A O 1
ATOM 1774 N N . PRO A 1 230 ? -17.370 -8.605 8.304 1.00 90.94 230 PRO A N 1
ATOM 1775 C CA . PRO A 1 230 ? -16.266 -8.942 7.403 1.00 90.94 230 PRO A CA 1
ATOM 1776 C C . PRO A 1 230 ? -16.013 -7.916 6.284 1.00 90.94 230 PRO A C 1
ATOM 1778 O O . PRO A 1 230 ? -15.054 -8.081 5.536 1.00 90.94 230 PRO A O 1
ATOM 1781 N N . ASP A 1 231 ? -16.847 -6.881 6.147 1.00 95.12 231 ASP A N 1
ATOM 1782 C CA . ASP A 1 231 ? -16.660 -5.775 5.194 1.00 95.12 231 ASP A CA 1
ATOM 1783 C C . ASP A 1 231 ? -16.581 -4.410 5.900 1.00 95.12 231 ASP A C 1
ATOM 1785 O O . ASP A 1 231 ? -16.880 -3.367 5.323 1.00 95.12 231 ASP A O 1
ATOM 1789 N N . TRP A 1 232 ? -16.222 -4.401 7.188 1.00 96.00 232 TRP A N 1
ATOM 1790 C CA . TRP A 1 232 ? -16.196 -3.183 7.997 1.00 96.00 232 TRP A CA 1
ATOM 1791 C C . TRP A 1 232 ? -15.285 -2.102 7.402 1.00 96.00 232 TRP A C 1
ATOM 1793 O O . TRP A 1 232 ? -15.667 -0.936 7.311 1.00 96.00 232 TRP A O 1
ATOM 1803 N N . THR A 1 233 ? -14.091 -2.491 6.959 1.00 95.62 233 THR A N 1
ATOM 1804 C CA . THR A 1 233 ? -12.999 -1.562 6.650 1.00 95.62 233 THR A CA 1
ATOM 1805 C C . THR A 1 233 ? -13.244 -0.757 5.378 1.00 95.62 233 THR A C 1
ATOM 1807 O O . THR A 1 233 ? -12.895 0.422 5.322 1.00 95.62 233 THR A O 1
ATOM 1810 N N . SER A 1 234 ? -13.876 -1.352 4.365 1.00 92.12 234 SER A N 1
ATOM 1811 C CA . SER A 1 234 ? -14.085 -0.718 3.054 1.00 92.12 234 SER A CA 1
ATOM 1812 C C . SER A 1 234 ? -14.914 0.573 3.129 1.00 92.12 234 SER A C 1
ATOM 1814 O O . SER A 1 234 ? -14.739 1.470 2.305 1.00 92.12 234 SER A O 1
ATOM 1816 N N . SER A 1 235 ? -15.770 0.692 4.148 1.00 90.75 235 SER A N 1
ATOM 1817 C CA . SER A 1 235 ? -16.721 1.797 4.311 1.00 90.75 235 SER A CA 1
ATOM 1818 C C . SER A 1 235 ? -16.268 2.909 5.261 1.00 90.75 235 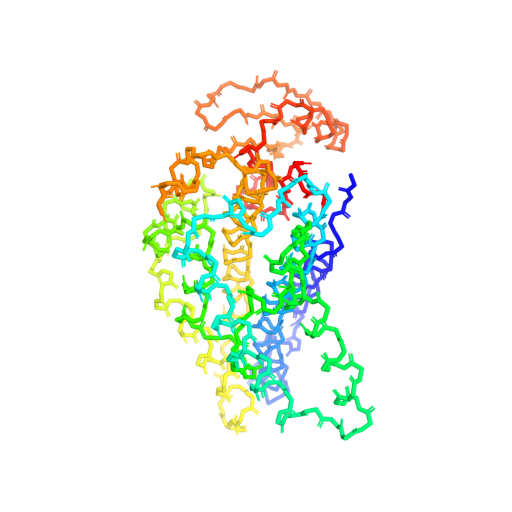SER A C 1
ATOM 1820 O O . SER A 1 235 ? -16.877 3.978 5.279 1.00 90.75 235 SER A O 1
ATOM 1822 N N . VAL A 1 236 ? -15.216 2.684 6.054 1.00 94.94 236 VAL A N 1
ATOM 1823 C CA . VAL A 1 236 ? -14.876 3.569 7.182 1.00 94.94 236 VAL A CA 1
ATOM 1824 C C . VAL A 1 236 ? -13.607 4.395 6.995 1.00 94.94 236 VAL A C 1
ATOM 1826 O O . VAL A 1 236 ? -13.365 5.290 7.802 1.00 94.94 236 VAL A O 1
ATOM 1829 N N . VAL A 1 237 ? -12.794 4.105 5.974 1.00 97.06 237 VAL A N 1
ATOM 1830 C CA . VAL A 1 237 ? -11.561 4.861 5.709 1.00 97.06 237 VAL A CA 1
ATOM 1831 C C . VAL A 1 237 ? -11.929 6.294 5.341 1.00 97.06 237 VAL A C 1
ATOM 1833 O O . VAL A 1 237 ? -12.527 6.513 4.286 1.00 97.06 237 VAL A O 1
ATOM 1836 N N . GLY A 1 238 ? -11.563 7.255 6.187 1.00 97.00 238 GLY A N 1
ATOM 1837 C CA . GLY A 1 238 ? -11.655 8.689 5.912 1.00 97.00 238 GLY A CA 1
ATOM 1838 C C . GLY A 1 238 ? -10.384 9.210 5.245 1.00 97.00 238 GLY A C 1
ATOM 1839 O O . GLY A 1 238 ? -9.330 8.580 5.331 1.00 97.00 238 GLY A O 1
ATOM 1840 N N . ILE A 1 239 ? -10.458 10.360 4.574 1.00 97.44 239 ILE A N 1
ATOM 1841 C CA . ILE A 1 239 ? -9.281 11.011 3.983 1.00 97.44 239 ILE A CA 1
ATOM 1842 C C . ILE A 1 239 ? -9.116 12.427 4.541 1.00 97.44 239 ILE A C 1
ATOM 1844 O O . ILE A 1 239 ? -10.037 13.245 4.549 1.00 97.44 239 ILE A O 1
ATOM 1848 N N . ARG A 1 240 ? -7.894 12.762 4.942 1.00 97.50 240 ARG A N 1
ATOM 1849 C CA . ARG A 1 240 ? -7.474 14.139 5.206 1.00 97.50 240 ARG A CA 1
ATOM 1850 C C . ARG A 1 240 ? -6.342 14.480 4.255 1.00 97.50 240 ARG A C 1
ATOM 1852 O O . ARG A 1 240 ? -5.385 13.723 4.134 1.00 97.50 240 ARG A O 1
ATOM 1859 N N . ARG A 1 241 ? -6.446 15.607 3.553 1.00 97.75 241 ARG A N 1
ATOM 1860 C CA . ARG A 1 241 ? -5.470 15.992 2.526 1.00 97.75 241 ARG A CA 1
ATOM 1861 C C . ARG A 1 241 ? -4.691 17.217 2.962 1.00 97.75 241 ARG A C 1
ATOM 1863 O O . ARG A 1 241 ? -5.285 18.184 3.422 1.00 97.75 241 ARG A O 1
ATOM 1870 N N . VAL A 1 242 ? -3.385 17.200 2.751 1.00 98.00 242 VAL A N 1
ATOM 1871 C CA . VAL A 1 242 ? -2.526 18.381 2.750 1.00 98.00 242 VAL A CA 1
ATOM 1872 C C . VAL A 1 242 ? -2.100 18.615 1.306 1.00 98.00 242 VAL A C 1
ATOM 1874 O O . VAL A 1 242 ? -1.430 17.784 0.707 1.00 98.00 242 VAL A O 1
ATOM 1877 N N . VAL A 1 243 ? -2.559 19.715 0.726 1.00 97.81 243 VAL A N 1
ATOM 1878 C CA . VAL A 1 243 ? -2.397 20.034 -0.693 1.00 97.81 243 VAL A CA 1
ATOM 1879 C C . VAL A 1 243 ? -1.391 21.165 -0.834 1.00 97.81 243 VAL A C 1
ATOM 1881 O O . VAL A 1 243 ? -1.537 22.211 -0.193 1.00 97.81 243 VAL A O 1
ATOM 1884 N N . GLU A 1 244 ? -0.386 20.955 -1.673 1.00 98.00 244 GLU A N 1
ATOM 1885 C CA . GLU A 1 244 ? 0.565 21.981 -2.068 1.00 98.00 244 GLU A CA 1
ATOM 1886 C C . GLU A 1 244 ? -0.118 23.021 -2.954 1.00 98.00 244 GLU A C 1
ATOM 1888 O O . GLU A 1 244 ? -0.886 22.710 -3.867 1.00 98.00 244 GLU A O 1
ATOM 1893 N N . ARG A 1 245 ? 0.181 24.291 -2.707 1.00 96.56 245 ARG A N 1
ATOM 1894 C CA . ARG A 1 245 ? -0.203 25.401 -3.573 1.00 96.56 245 ARG A CA 1
ATOM 1895 C C . ARG A 1 245 ? 1.039 26.201 -3.927 1.00 96.56 245 ARG A C 1
ATOM 1897 O O . ARG A 1 245 ? 2.099 26.058 -3.337 1.00 96.56 245 ARG A O 1
ATOM 1904 N N . ARG A 1 246 ? 0.884 27.147 -4.855 1.00 94.88 246 ARG A N 1
ATOM 1905 C CA . ARG A 1 246 ? 1.995 27.982 -5.346 1.00 94.88 246 ARG A CA 1
ATOM 1906 C C . ARG A 1 246 ? 2.771 28.746 -4.261 1.00 94.88 246 ARG A C 1
ATOM 1908 O O . ARG A 1 246 ? 3.882 29.175 -4.539 1.00 94.88 246 ARG A O 1
ATOM 1915 N N . ARG A 1 247 ? 2.170 29.026 -3.099 1.00 95.31 247 ARG A N 1
ATOM 1916 C CA . ARG A 1 247 ? 2.769 29.868 -2.042 1.00 95.31 247 ARG A CA 1
ATOM 1917 C C . ARG A 1 247 ? 2.753 29.237 -0.653 1.00 95.31 247 ARG A C 1
ATOM 1919 O O . ARG A 1 247 ? 3.465 29.713 0.223 1.00 95.31 247 ARG A O 1
ATOM 1926 N N . ASP A 1 248 ? 1.901 28.248 -0.436 1.00 97.62 248 ASP A N 1
ATOM 1927 C CA . ASP A 1 248 ? 1.620 27.674 0.872 1.00 97.62 248 ASP A CA 1
ATOM 1928 C C . ASP A 1 248 ? 1.075 26.250 0.728 1.00 97.62 248 ASP A C 1
ATOM 1930 O O . ASP A 1 248 ? 0.843 25.748 -0.371 1.00 97.62 248 ASP A O 1
ATOM 1934 N N . TRP A 1 249 ? 0.866 25.605 1.865 1.00 98.31 249 TRP A N 1
ATOM 1935 C CA . TRP A 1 249 ? 0.200 24.323 1.990 1.00 98.31 249 TRP A CA 1
ATOM 1936 C C . TRP A 1 249 ? -1.164 24.518 2.624 1.00 98.31 249 TRP A C 1
ATOM 1938 O O . TRP A 1 249 ? -1.373 25.442 3.417 1.00 98.31 249 TRP A O 1
ATOM 1948 N N . ALA A 1 250 ? -2.095 23.629 2.302 1.00 98.19 250 ALA A N 1
ATOM 1949 C CA . ALA A 1 250 ? -3.432 23.696 2.850 1.00 98.19 250 ALA A CA 1
ATOM 1950 C C . ALA A 1 250 ? -4.024 22.345 3.184 1.00 98.19 250 ALA A C 1
ATOM 1952 O O . ALA A 1 250 ? -4.010 21.417 2.384 1.00 98.19 250 ALA A O 1
ATOM 1953 N N . GLU A 1 251 ? -4.614 22.279 4.364 1.00 97.88 251 GLU A N 1
ATOM 1954 C CA . GLU A 1 251 ? -5.310 21.110 4.858 1.00 97.88 251 GLU A CA 1
ATOM 1955 C C . GLU A 1 251 ? -6.783 21.152 4.453 1.00 97.88 251 GLU A C 1
ATOM 1957 O O . GLU A 1 251 ? -7.460 22.164 4.636 1.00 97.88 251 GLU A O 1
ATOM 1962 N N . PHE A 1 252 ? -7.299 20.027 3.976 1.00 97.69 252 PHE A N 1
ATOM 1963 C CA . PHE A 1 252 ? -8.700 19.822 3.642 1.00 97.69 252 PHE A CA 1
ATOM 1964 C C . PHE A 1 252 ? -9.201 18.527 4.283 1.00 97.69 252 PHE A C 1
ATOM 1966 O O . PHE A 1 252 ? -8.524 17.496 4.256 1.00 97.69 252 PHE A O 1
ATOM 1973 N N . ALA A 1 253 ? -10.417 18.570 4.826 1.00 95.19 253 ALA A N 1
ATOM 1974 C CA . ALA A 1 253 ? -11.191 17.355 5.054 1.00 95.19 253 ALA A CA 1
ATOM 1975 C C . ALA A 1 253 ? -11.651 16.789 3.700 1.00 95.19 253 ALA A C 1
ATOM 1977 O O . ALA A 1 253 ? -11.785 17.543 2.738 1.00 95.19 253 ALA A O 1
ATOM 1978 N N . GLU A 1 254 ? -11.928 15.490 3.623 1.00 91.94 254 GLU A N 1
ATOM 1979 C CA . GLU A 1 254 ? -12.249 14.809 2.363 1.00 91.94 254 GLU A CA 1
ATOM 1980 C C . GLU A 1 254 ? -13.314 15.500 1.496 1.00 91.94 254 GLU A C 1
ATOM 1982 O O . GLU A 1 254 ? -13.117 15.683 0.294 1.00 91.94 254 GLU A O 1
ATOM 1987 N N . SER A 1 255 ? -14.429 15.891 2.115 1.00 89.00 255 SER A N 1
ATOM 1988 C CA . SER A 1 255 ? -15.564 16.574 1.482 1.00 89.00 255 SER A CA 1
ATOM 1989 C C . SER A 1 255 ? -15.518 18.099 1.642 1.00 89.00 255 SER A C 1
ATOM 1991 O O . SER A 1 255 ? -16.433 18.807 1.218 1.00 89.00 255 SER A O 1
ATOM 1993 N N . GLY A 1 256 ? -14.465 18.630 2.268 1.00 87.62 256 GLY A N 1
ATOM 1994 C CA . GLY A 1 256 ? -14.325 20.050 2.554 1.00 87.62 256 GLY A CA 1
ATOM 1995 C C . GLY A 1 256 ? -13.903 20.840 1.320 1.00 87.62 256 GLY A C 1
ATOM 1996 O O . GLY A 1 256 ? -12.789 20.689 0.833 1.00 87.62 256 GLY A O 1
ATOM 1997 N N . GLN A 1 257 ? -14.758 21.752 0.851 1.00 89.19 257 GLN A N 1
ATOM 1998 C CA . GLN A 1 257 ? -14.390 22.700 -0.214 1.00 89.19 257 GLN A CA 1
ATOM 1999 C C . GLN A 1 257 ? -13.480 23.833 0.282 1.00 89.19 257 GLN A C 1
ATOM 2001 O O . GLN A 1 257 ? -12.763 24.458 -0.499 1.00 89.19 257 GLN A O 1
ATOM 2006 N N . ARG A 1 258 ? -13.517 24.127 1.585 1.00 95.19 258 ARG A N 1
ATOM 2007 C CA . ARG A 1 258 ? -12.695 25.159 2.223 1.00 95.19 258 ARG A CA 1
ATOM 2008 C C . ARG A 1 258 ? -11.542 24.514 2.972 1.00 95.19 258 ARG A C 1
ATOM 2010 O O . ARG A 1 258 ? -11.724 23.493 3.632 1.00 95.19 258 ARG A O 1
ATOM 2017 N N . ALA A 1 259 ? -10.375 25.146 2.889 1.00 96.31 259 ALA A N 1
ATOM 2018 C CA . ALA A 1 259 ? -9.229 24.726 3.674 1.00 96.31 259 ALA A CA 1
ATOM 2019 C C . ALA A 1 259 ? -9.522 24.909 5.163 1.00 96.31 259 ALA A C 1
ATOM 2021 O O . ALA A 1 259 ? -9.999 25.964 5.581 1.00 96.31 259 ALA A O 1
ATOM 2022 N N . TYR A 1 260 ? -9.217 23.878 5.942 1.00 96.06 260 TYR A N 1
ATOM 2023 C CA . TYR A 1 260 ? -9.310 23.907 7.393 1.00 96.06 260 TYR A CA 1
ATOM 2024 C C . TYR A 1 260 ? -8.212 24.796 7.987 1.00 96.06 260 TYR A C 1
ATOM 2026 O O . TYR A 1 260 ? -8.462 25.606 8.876 1.00 96.06 260 TYR A O 1
ATOM 2034 N N . ARG A 1 261 ? -6.990 24.667 7.457 1.00 96.94 261 ARG A N 1
ATOM 2035 C CA . ARG A 1 261 ? -5.827 25.470 7.834 1.00 96.94 261 ARG A CA 1
ATOM 2036 C C . ARG A 1 261 ? -4.884 25.621 6.649 1.00 96.94 261 ARG A C 1
ATOM 2038 O O . ARG A 1 261 ? -4.843 24.758 5.773 1.00 96.94 261 ARG A O 1
ATOM 2045 N N . THR A 1 262 ? -4.124 26.708 6.632 1.00 97.94 262 THR A N 1
ATOM 2046 C CA . THR A 1 262 ? -3.039 26.930 5.675 1.00 97.94 262 THR A CA 1
ATOM 2047 C C . THR A 1 262 ? -1.751 27.293 6.406 1.00 97.94 262 THR A C 1
ATOM 2049 O O . THR A 1 262 ? -1.785 27.731 7.559 1.00 97.94 262 THR A O 1
ATOM 2052 N N . GLY A 1 263 ? -0.607 27.084 5.761 1.00 97.62 263 GLY A N 1
ATOM 2053 C CA . GLY A 1 263 ? 0.690 27.447 6.322 1.00 97.62 263 GLY A CA 1
ATOM 2054 C C . GLY A 1 263 ? 1.833 27.274 5.321 1.00 97.62 263 GLY A C 1
ATOM 2055 O O . GLY A 1 263 ? 1.712 26.472 4.400 1.00 97.62 263 GLY A O 1
ATOM 2056 N N . PRO A 1 264 ? 2.944 28.014 5.475 1.00 97.19 264 PRO A N 1
ATOM 2057 C CA . PRO A 1 264 ? 4.093 27.900 4.576 1.00 97.19 264 PRO A CA 1
ATOM 2058 C C . PRO A 1 264 ? 4.937 26.639 4.834 1.00 97.19 264 PRO A C 1
ATOM 2060 O O . PRO A 1 264 ? 5.617 26.168 3.929 1.00 97.19 264 PRO A O 1
ATOM 2063 N N . ASP A 1 265 ? 4.888 26.081 6.047 1.00 97.44 265 ASP A N 1
ATOM 2064 C CA . ASP A 1 265 ? 5.650 24.894 6.444 1.00 97.44 265 ASP A CA 1
ATOM 2065 C C . ASP A 1 265 ? 4.798 23.620 6.317 1.00 97.44 265 ASP A C 1
ATOM 2067 O O . ASP A 1 265 ? 3.856 23.395 7.087 1.00 97.44 265 ASP A O 1
ATOM 2071 N N . LYS A 1 266 ? 5.166 22.770 5.349 1.00 96.81 266 LYS A N 1
ATOM 2072 C CA . LYS A 1 266 ? 4.560 21.454 5.107 1.00 96.81 266 LYS A CA 1
ATOM 2073 C C . LYS A 1 266 ? 4.585 20.570 6.354 1.00 96.81 266 LYS A C 1
ATOM 2075 O O . LYS A 1 266 ? 3.587 19.925 6.667 1.00 96.81 266 LYS A O 1
ATOM 2080 N N . HIS A 1 267 ? 5.728 20.500 7.035 1.00 96.19 267 HIS A N 1
ATOM 2081 C CA . HIS A 1 267 ? 5.940 19.566 8.134 1.00 96.19 267 HIS A CA 1
ATOM 2082 C C . HIS A 1 267 ? 5.098 19.957 9.346 1.00 96.19 267 HIS A C 1
ATOM 2084 O O . HIS A 1 267 ? 4.373 19.117 9.879 1.00 96.19 267 HIS A O 1
ATOM 2090 N N . ALA A 1 268 ? 5.121 21.239 9.723 1.00 96.88 268 ALA A N 1
ATOM 2091 C CA . ALA A 1 268 ? 4.278 21.753 10.799 1.00 96.88 268 ALA A CA 1
ATOM 2092 C C . ALA A 1 268 ? 2.787 21.509 10.511 1.00 96.88 268 ALA A C 1
ATOM 2094 O O . ALA A 1 268 ? 2.054 21.028 11.378 1.00 96.88 268 ALA A O 1
ATOM 2095 N N . LEU A 1 269 ? 2.343 21.760 9.271 1.00 97.25 269 LEU A N 1
ATOM 2096 C CA . LEU A 1 269 ? 0.954 21.522 8.882 1.00 97.25 269 LEU A CA 1
ATOM 2097 C C . LEU A 1 269 ? 0.579 20.033 8.924 1.00 97.25 269 LEU A C 1
ATOM 2099 O O . LEU A 1 269 ? -0.534 19.709 9.332 1.00 97.25 269 LEU A O 1
ATOM 2103 N N . LEU A 1 270 ? 1.488 19.131 8.544 1.00 96.50 270 LEU A N 1
ATOM 2104 C CA . LEU A 1 270 ? 1.263 17.684 8.605 1.00 96.50 270 LEU A CA 1
ATOM 2105 C C . LEU A 1 270 ? 1.164 17.160 10.034 1.00 96.50 270 LEU A C 1
ATOM 2107 O O . LEU A 1 270 ? 0.266 16.371 10.320 1.00 96.50 270 LEU A O 1
ATOM 2111 N N . VAL A 1 271 ? 2.045 17.609 10.932 1.00 95.69 271 VAL A N 1
ATOM 2112 C CA . VAL A 1 271 ? 1.978 17.260 12.360 1.00 95.69 271 VAL A CA 1
ATOM 2113 C C . VAL A 1 271 ? 0.647 17.721 12.947 1.00 95.69 271 VAL A C 1
ATOM 2115 O O . VAL A 1 271 ? -0.057 16.940 13.589 1.00 95.69 271 VAL A O 1
ATOM 2118 N N . ASP A 1 272 ? 0.248 18.956 12.647 1.00 96.44 272 ASP A N 1
ATOM 2119 C CA . ASP A 1 272 ? -1.030 19.484 13.100 1.00 96.44 272 ASP A CA 1
ATOM 2120 C C . ASP A 1 272 ? -2.206 18.690 12.503 1.00 96.44 272 ASP A C 1
ATOM 2122 O O . ASP A 1 272 ? -3.132 18.327 13.228 1.00 96.44 272 ASP A O 1
ATOM 2126 N N . ALA A 1 273 ? -2.191 18.388 11.202 1.00 96.75 273 ALA A N 1
ATOM 2127 C CA . ALA A 1 273 ? -3.248 17.617 10.544 1.00 96.75 273 ALA A CA 1
ATOM 2128 C C . ALA A 1 273 ? -3.357 16.190 11.106 1.00 96.75 273 ALA A C 1
ATOM 2130 O O . ALA A 1 273 ? -4.466 15.687 11.287 1.00 96.75 273 ALA A O 1
ATOM 2131 N N . ALA A 1 274 ? -2.229 15.559 11.444 1.00 96.12 274 ALA A N 1
ATOM 2132 C CA . ALA A 1 274 ? -2.188 14.231 12.047 1.00 96.12 274 ALA A CA 1
ATOM 2133 C C . ALA A 1 274 ? -2.884 14.191 13.416 1.00 96.12 274 ALA A C 1
ATOM 2135 O O . ALA A 1 274 ? -3.593 13.234 13.703 1.00 96.12 274 ALA A O 1
ATOM 2136 N N . THR A 1 275 ? -2.772 15.248 14.231 1.00 95.69 275 THR A N 1
ATOM 2137 C CA . THR A 1 275 ? -3.474 15.329 15.534 1.00 95.69 275 THR A CA 1
ATOM 2138 C C . THR A 1 275 ? -4.996 15.455 15.398 1.00 95.69 275 THR A C 1
ATOM 2140 O O . THR A 1 275 ? -5.725 15.200 16.353 1.00 95.69 275 THR A O 1
ATOM 2143 N N . ARG A 1 276 ? -5.484 15.844 14.212 1.00 95.31 276 ARG A N 1
ATOM 2144 C CA . ARG A 1 276 ? -6.912 15.945 13.866 1.00 95.31 276 ARG A CA 1
ATOM 2145 C C . ARG A 1 276 ? -7.432 14.747 13.078 1.00 95.31 276 ARG A C 1
ATOM 2147 O O . ARG A 1 276 ? -8.613 14.728 12.723 1.00 95.31 276 ARG A O 1
ATOM 2154 N N . CYS A 1 277 ? -6.564 13.800 12.743 1.00 95.81 277 CYS A N 1
ATOM 2155 C CA . CYS A 1 277 ? -6.977 12.561 12.111 1.00 95.81 277 CYS A CA 1
ATOM 2156 C C . CYS A 1 277 ? -7.677 11.679 13.140 1.00 95.81 277 CYS A C 1
ATOM 2158 O O . CYS A 1 277 ? -7.206 11.526 14.266 1.00 95.81 277 CYS A O 1
ATOM 2160 N N . SER A 1 278 ? -8.796 11.085 12.741 1.00 94.94 278 SER A N 1
ATOM 2161 C CA . SER A 1 278 ? -9.347 9.945 13.459 1.00 94.94 278 SER A CA 1
ATOM 2162 C C . SER A 1 278 ? -8.452 8.712 13.274 1.00 94.94 278 SER A C 1
ATOM 2164 O O . SER A 1 278 ? -7.635 8.646 12.354 1.00 94.94 278 SER A O 1
ATOM 2166 N N . ASP A 1 279 ? -8.677 7.680 14.085 1.00 93.56 279 ASP A N 1
ATOM 2167 C CA . ASP A 1 279 ? -8.068 6.349 13.926 1.00 93.56 279 ASP A CA 1
ATOM 2168 C C . ASP A 1 279 ? -8.330 5.698 12.554 1.00 93.56 279 ASP A C 1
ATOM 2170 O O . ASP A 1 279 ? -7.722 4.685 12.211 1.00 93.56 279 ASP A O 1
ATOM 2174 N N . ARG A 1 280 ? -9.272 6.253 11.786 1.00 95.56 280 ARG A N 1
ATOM 2175 C CA . ARG A 1 280 ? -9.739 5.738 10.498 1.00 95.56 280 ARG A CA 1
ATOM 2176 C C . ARG A 1 280 ? -9.313 6.619 9.327 1.00 95.56 280 ARG A C 1
ATOM 2178 O O . ARG A 1 280 ? -9.657 6.314 8.187 1.00 95.56 280 ARG A O 1
ATOM 2185 N N . ASP A 1 281 ? -8.592 7.705 9.598 1.00 96.38 281 ASP A N 1
ATOM 2186 C CA . ASP A 1 281 ? -8.213 8.668 8.575 1.00 96.38 281 ASP A CA 1
ATOM 2187 C C . ASP A 1 281 ? -6.864 8.303 7.948 1.00 96.38 281 ASP A C 1
ATOM 2189 O O . ASP A 1 281 ? -5.854 8.087 8.624 1.00 96.38 281 ASP A O 1
ATOM 2193 N N . LEU A 1 282 ? -6.846 8.314 6.621 1.00 97.44 282 LEU A N 1
ATOM 2194 C CA . LEU A 1 282 ? -5.648 8.366 5.804 1.00 97.44 282 LEU A CA 1
ATOM 2195 C C . LEU A 1 282 ? -5.265 9.837 5.594 1.00 97.44 282 LEU A C 1
ATOM 2197 O O . LEU A 1 282 ? -6.009 10.600 4.974 1.00 97.44 282 LEU A O 1
ATOM 2201 N N . LEU A 1 283 ? -4.091 10.230 6.082 1.00 97.75 283 LEU A N 1
ATOM 2202 C CA . LEU A 1 283 ? -3.509 11.545 5.833 1.00 97.75 283 LEU A CA 1
ATOM 2203 C C . LEU A 1 283 ? -2.649 11.487 4.571 1.00 97.75 283 LEU A C 1
ATOM 2205 O O . LEU A 1 283 ? -1.654 10.767 4.532 1.00 97.75 283 LEU A O 1
ATOM 2209 N N . THR A 1 284 ? -3.006 12.262 3.553 1.00 97.81 284 THR A N 1
ATOM 2210 C CA . THR A 1 284 ? -2.325 12.274 2.252 1.00 97.81 284 THR A CA 1
ATOM 2211 C C . THR A 1 284 ? -1.734 13.632 1.928 1.00 97.81 284 THR A C 1
ATOM 2213 O O . THR A 1 284 ? -2.360 14.655 2.208 1.00 97.81 284 THR A O 1
ATOM 2216 N N . VAL A 1 285 ? -0.595 13.645 1.247 1.00 97.62 285 VAL A N 1
ATOM 2217 C CA . VAL A 1 285 ? 0.012 14.841 0.664 1.00 97.62 285 VAL A CA 1
ATOM 2218 C C . VAL A 1 285 ? -0.169 14.814 -0.842 1.00 97.62 285 VAL A C 1
ATOM 2220 O O . VAL A 1 285 ? 0.174 13.830 -1.496 1.00 97.62 285 VAL A O 1
ATOM 2223 N N . VAL A 1 286 ? -0.676 15.912 -1.385 1.00 97.12 286 VAL A N 1
ATOM 2224 C CA . VAL A 1 286 ? -0.894 16.089 -2.818 1.00 97.12 286 VAL A CA 1
ATOM 2225 C C . VAL A 1 286 ? -0.087 17.292 -3.295 1.00 97.12 286 VAL A C 1
ATOM 2227 O O . VAL A 1 286 ? -0.107 18.326 -2.629 1.00 97.12 286 VAL A O 1
ATOM 2230 N N . ASP A 1 287 ? 0.636 17.156 -4.404 1.00 96.19 287 ASP A N 1
ATOM 2231 C CA . ASP A 1 287 ? 1.410 18.256 -4.995 1.00 96.19 287 ASP A CA 1
ATOM 2232 C C . ASP A 1 287 ? 0.531 19.254 -5.776 1.00 96.19 287 ASP A C 1
ATOM 2234 O O . ASP A 1 287 ? -0.697 19.124 -5.860 1.00 96.19 287 ASP A O 1
ATOM 2238 N N . VAL A 1 288 ? 1.162 20.269 -6.372 1.00 96.19 288 VAL A N 1
ATOM 2239 C CA . VAL A 1 288 ? 0.459 21.299 -7.157 1.00 96.19 288 VAL A CA 1
ATOM 2240 C C . VAL A 1 288 ? -0.191 20.758 -8.438 1.00 96.19 288 VAL A C 1
ATOM 2242 O O . VAL A 1 288 ? -1.052 21.429 -9.010 1.00 96.19 288 VAL A O 1
ATOM 2245 N N . GLN A 1 289 ? 0.209 19.572 -8.904 1.00 94.31 289 GLN A N 1
ATOM 2246 C CA . GLN A 1 289 ? -0.337 18.870 -10.065 1.00 94.31 289 GLN A CA 1
ATOM 2247 C C . GLN A 1 289 ? -1.478 17.918 -9.686 1.00 94.31 289 GLN A C 1
ATOM 2249 O O . GLN A 1 289 ? -2.088 17.317 -10.572 1.00 94.31 289 GLN A O 1
ATOM 2254 N N . GLY A 1 290 ? -1.791 17.784 -8.397 1.00 92.62 290 GLY A N 1
ATOM 2255 C CA . GLY A 1 290 ? -2.808 16.855 -7.925 1.00 92.62 290 GLY A CA 1
ATOM 2256 C C . GLY A 1 290 ? -2.298 15.423 -7.744 1.00 92.62 290 GLY A C 1
ATOM 2257 O O . GLY A 1 290 ? -3.116 14.527 -7.543 1.00 92.62 290 GLY A O 1
ATOM 2258 N N . GLN A 1 291 ? -0.986 15.177 -7.805 1.00 93.25 291 GLN A N 1
ATOM 2259 C CA . GLN A 1 291 ? -0.421 13.845 -7.604 1.00 93.25 291 GLN A CA 1
ATOM 2260 C C . GLN A 1 291 ? -0.211 13.547 -6.121 1.00 93.25 291 GLN A C 1
ATOM 2262 O O . GLN A 1 291 ? 0.300 14.368 -5.359 1.00 93.25 291 GLN A O 1
ATOM 2267 N N . LEU A 1 292 ? -0.578 12.331 -5.715 1.00 96.06 292 LEU A N 1
ATOM 2268 C CA . LEU A 1 292 ? -0.285 11.807 -4.387 1.00 96.06 292 LEU A CA 1
ATOM 2269 C C . LEU A 1 292 ? 1.228 11.587 -4.239 1.00 96.06 292 LEU A C 1
ATOM 2271 O O . LEU A 1 292 ? 1.803 10.729 -4.911 1.00 96.06 292 LEU A O 1
ATOM 2275 N N . THR A 1 293 ? 1.861 12.334 -3.337 1.00 94.31 293 THR A N 1
ATOM 2276 C CA . THR A 1 293 ? 3.315 12.273 -3.112 1.00 94.31 293 THR A CA 1
ATOM 2277 C C . THR A 1 293 ? 3.685 11.534 -1.833 1.00 94.31 293 THR A C 1
ATOM 2279 O O . THR A 1 293 ? 4.673 10.801 -1.819 1.00 94.31 293 THR A O 1
ATOM 2282 N N . GLU A 1 294 ? 2.885 11.675 -0.775 1.00 95.62 294 GLU A N 1
ATOM 2283 C CA . GLU A 1 294 ? 3.100 11.014 0.516 1.00 95.62 294 GLU A CA 1
ATOM 2284 C C . GLU A 1 294 ? 1.762 10.602 1.135 1.00 95.62 294 GLU A C 1
ATOM 2286 O O . GLU A 1 294 ? 0.723 11.214 0.881 1.00 95.62 294 GLU A O 1
ATOM 2291 N N . TRP A 1 295 ? 1.779 9.582 1.991 1.00 97.25 295 TRP A N 1
ATOM 2292 C CA . TRP A 1 295 ? 0.636 9.244 2.832 1.00 97.25 295 TRP A CA 1
ATOM 2293 C C . TRP A 1 295 ? 1.079 8.661 4.170 1.00 97.25 295 TRP A C 1
ATOM 2295 O O . TRP A 1 295 ? 2.202 8.181 4.334 1.00 97.25 295 TRP A O 1
ATOM 2305 N N . SER A 1 296 ? 0.171 8.694 5.137 1.00 96.44 296 SER A N 1
ATOM 2306 C CA . SER A 1 296 ? 0.329 8.059 6.440 1.00 96.44 296 SER A CA 1
ATOM 2307 C C . SER A 1 296 ? -1.034 7.751 7.050 1.00 96.44 296 SER A C 1
ATOM 2309 O O . SER A 1 296 ? -2.027 8.405 6.740 1.00 96.44 296 SER A O 1
ATOM 2311 N N . VAL A 1 297 ? -1.075 6.772 7.949 1.00 95.81 297 VAL A N 1
ATOM 2312 C CA . VAL A 1 297 ? -2.227 6.523 8.822 1.00 95.81 297 VAL A CA 1
ATOM 2313 C C . VAL A 1 297 ? -1.752 6.795 10.249 1.00 95.81 297 VAL A C 1
ATOM 2315 O O . VAL A 1 297 ? -1.056 5.941 10.799 1.00 95.81 297 VAL A O 1
ATOM 2318 N N . PRO A 1 298 ? -2.045 7.974 10.838 1.00 92.12 298 PRO A N 1
ATOM 2319 C CA . PRO A 1 298 ? -1.415 8.427 12.085 1.00 92.12 298 PRO A CA 1
ATOM 2320 C C . PRO A 1 298 ? -1.543 7.467 13.269 1.00 92.12 298 PRO A C 1
ATOM 2322 O O . PRO A 1 298 ? -0.656 7.433 14.121 1.00 92.12 298 PRO A O 1
ATOM 2325 N N . LEU A 1 299 ? -2.608 6.658 13.294 1.00 91.25 299 LEU A N 1
ATOM 2326 C CA . LEU A 1 299 ? -2.815 5.614 14.297 1.00 91.25 299 LEU A CA 1
ATOM 2327 C C . LEU A 1 299 ? -1.646 4.624 14.368 1.00 91.25 299 LEU A C 1
ATOM 2329 O O . LEU A 1 299 ? -1.257 4.191 15.454 1.00 91.25 299 LEU A O 1
ATOM 2333 N N . VAL A 1 300 ? -1.099 4.255 13.209 1.00 87.44 300 VAL A N 1
ATOM 2334 C CA . VAL A 1 300 ? -0.041 3.258 13.105 1.00 87.44 300 VAL A CA 1
ATOM 2335 C C . VAL A 1 300 ? 1.158 3.896 12.441 1.00 87.44 300 VAL A C 1
ATOM 2337 O O . VAL A 1 300 ? 1.209 3.989 11.207 1.00 87.44 300 VAL A O 1
ATOM 2340 N N . GLY A 1 301 ? 2.091 4.310 13.304 1.00 72.62 301 GLY A N 1
ATOM 2341 C CA . GLY A 1 301 ? 3.367 4.929 12.955 1.00 72.62 301 GLY A CA 1
ATOM 2342 C C . GLY A 1 301 ? 3.954 4.373 11.678 1.00 72.62 301 GLY A C 1
ATOM 2343 O O . GLY A 1 301 ? 4.131 3.136 11.580 1.00 72.62 301 GLY A O 1
#

Secondary structure (DSSP, 8-state):
---HHHHHHHHHHHHHHHHHH-HHHH-SSHHHHHHHHHHHHHHHHHHHHHHHHHHHHHHHHHHTS--BGGGS-HHHHHHHHHHHHHHHHHHHTTS-HHHHHHHHHHHHHHHHGGGSB----GGGGS-SSSS--HHHHHHHHHHTT-SSHHHHHHHHHHHTTPPPS-HHHHHHHHHHHHHHHHH-TTPPPPTTHHHHHHHHHHHHHHHHHHHHHHHHHHHHTT-HHHHT-TTHHHHH-EEEEEEE-SS-EEEEETT-SS-SEEES-HHHHHHHHHHT--TTEEEEEE-TTS-EEEEE-TT--

pLDDT: mean 92.88, std 6.89, range [48.69, 98.75]

Radius of gyration: 20.31 Å; chains: 1; bounding box: 40×56×54 Å